Protein AF-A0A2D4M628-F1 (afdb_monomer_lite)

Secondary structure (DSSP, 8-state):
---SHHHHHHHHHHHHHHHHHHHHHHT--HHHHHHHTTTSSS-HHHHHHS-GGGT-GGGGGSHHHHHHHHHHHHHHHHH-SSB-TT--TTTTTS-GGG---SS---HHHHB-SSSBPPHHHHHHTT----HHHHHHHHHHHHHHHHHT-B--S--HHHHHHHSPSS--HHHHHHHHHHHHHHHHHHHHHHHHHHHHHSS---HHHHTT--

Sequence (210 aa):
MLKKEGDLVYLTGRYITLNWVQEWIKLKNRWLLTLEGHDLQSTWHAFIWDERHTVHQYFQRHYVRHALLKVSIKTKQQNYIKTPVWLSTLEAIVHPNFMNLGKIITYKDLDGKGGLKFRHELKEEGIQLEWWAYLKIQSRYKKYKKEWDIQRELMALDKILLGTEGKTIKIIYNYLLEYKMEEEQVKEVMIKWAQNFGYNIELDNWQKLL

pLDDT: mean 71.98, std 9.58, range [41.53, 88.88]

Organism: NCBI:txid129469

Radius of gyration: 19.26 Å; chains: 1; bounding box: 44×42×55 Å

Foldseek 3Di:
DDPDPVSVVVLVLLLVLLVLLLCQLVVPDPVSCVLQPLVDPFGPLLVQPVVCCVVDVVQCVDPVSVSSSVSSNVVCVQFALAAEQSRQLLRGQDRVVVDPPPDGDTNQLQDDPHGGDDQVVCVVVVNHDDPVSVVSSRVVRVVRCVPRNYDPDQDPSSCQSVDDPDDDSVSSSVVSVVSVVVVVVVVVVQVVVCVVVVDGDDPVRVVVVD

Structure (mmCIF, N/CA/C/O backbone):
data_AF-A0A2D4M628-F1
#
_entry.id   AF-A0A2D4M628-F1
#
loop_
_atom_site.group_PDB
_atom_site.id
_atom_site.type_symbol
_atom_site.label_atom_id
_atom_site.label_alt_id
_atom_site.label_comp_id
_atom_site.label_asym_id
_atom_site.label_entity_id
_atom_site.label_seq_id
_atom_site.pdbx_PDB_ins_code
_atom_site.Cartn_x
_atom_site.Cartn_y
_atom_site.Cartn_z
_atom_site.occupancy
_atom_site.B_iso_or_equiv
_atom_site.auth_seq_id
_atom_site.auth_comp_id
_atom_site.auth_asym_id
_atom_site.auth_atom_id
_atom_site.pdbx_PDB_model_num
ATOM 1 N N . MET A 1 1 ? -12.585 -4.030 26.857 1.00 41.75 1 MET A N 1
ATOM 2 C CA . MET A 1 1 ? -14.025 -4.369 26.788 1.00 41.75 1 MET A CA 1
ATOM 3 C C . MET A 1 1 ? -14.648 -3.424 25.767 1.00 41.75 1 MET A C 1
ATOM 5 O O . MET A 1 1 ? -14.744 -2.241 26.060 1.00 41.75 1 MET A O 1
ATOM 9 N N . LEU A 1 2 ? -14.914 -3.903 24.544 1.00 41.53 2 LEU A N 1
ATOM 10 C CA . LEU A 1 2 ? -15.401 -3.091 23.412 1.00 41.53 2 LEU A CA 1
ATOM 11 C C . LEU A 1 2 ? -16.683 -2.339 23.812 1.00 41.53 2 LEU A C 1
ATOM 13 O O . LEU A 1 2 ? -17.638 -2.971 24.267 1.00 41.53 2 LEU A O 1
ATOM 17 N N . LYS A 1 3 ? -16.709 -1.007 23.686 1.00 54.09 3 LYS A N 1
ATOM 18 C CA . LYS A 1 3 ? -17.867 -0.181 24.054 1.00 54.09 3 LYS A CA 1
ATOM 19 C C . LYS A 1 3 ? -18.670 0.160 22.792 1.00 54.09 3 LYS A C 1
ATOM 21 O O . LYS A 1 3 ? -18.269 1.011 22.018 1.00 54.09 3 LYS A O 1
ATOM 26 N N . LYS A 1 4 ? -19.895 -0.373 22.698 1.00 59.31 4 LYS A N 1
ATOM 27 C CA . LYS A 1 4 ? -20.967 0.005 21.742 1.00 59.31 4 LYS A CA 1
ATOM 28 C C . LYS A 1 4 ? -20.795 -0.518 20.309 1.00 59.31 4 LYS A C 1
ATOM 30 O O . LYS A 1 4 ? -19.697 -0.593 19.779 1.00 59.31 4 LYS A O 1
ATOM 35 N N . GLU A 1 5 ? -21.918 -0.825 19.658 1.00 52.97 5 GLU A N 1
ATOM 36 C CA . GLU A 1 5 ? -22.022 -1.316 18.269 1.00 52.97 5 GLU A CA 1
ATOM 37 C C . GLU A 1 5 ? -21.178 -0.527 17.253 1.00 52.97 5 GLU A C 1
ATOM 39 O O . GLU A 1 5 ? -20.652 -1.111 16.308 1.00 52.97 5 GLU A O 1
ATOM 44 N N . GLY A 1 6 ? -20.974 0.778 17.473 1.00 58.47 6 GLY A N 1
ATOM 45 C CA . GLY A 1 6 ? -20.122 1.617 16.623 1.00 58.47 6 GLY A CA 1
ATOM 46 C C . GLY A 1 6 ? -18.664 1.149 16.541 1.00 58.47 6 GLY A C 1
ATOM 47 O O . GLY A 1 6 ? -18.043 1.255 15.485 1.00 58.47 6 GLY A O 1
ATOM 48 N N . ASP A 1 7 ? -18.140 0.557 17.614 1.00 64.31 7 ASP A N 1
ATOM 49 C CA . ASP A 1 7 ? -16.796 -0.016 17.659 1.00 64.31 7 ASP A CA 1
ATOM 50 C C . ASP A 1 7 ? -16.668 -1.252 16.775 1.00 64.31 7 ASP A C 1
ATOM 52 O O . ASP A 1 7 ? -15.657 -1.445 16.097 1.00 64.31 7 ASP A O 1
ATOM 56 N N . LEU A 1 8 ? -17.713 -2.078 16.786 1.00 64.00 8 LEU A N 1
ATOM 57 C CA . LEU A 1 8 ? -17.794 -3.295 15.995 1.00 64.00 8 LEU A CA 1
ATOM 58 C C . LEU A 1 8 ? -17.892 -2.941 14.515 1.00 64.00 8 LEU A C 1
ATOM 60 O O . LEU A 1 8 ? -17.072 -3.420 13.737 1.00 64.00 8 LEU A O 1
ATOM 64 N N . VAL A 1 9 ? -18.796 -2.019 14.159 1.00 65.38 9 VAL A N 1
ATOM 65 C CA . VAL A 1 9 ? -18.961 -1.500 12.790 1.00 65.38 9 VAL A CA 1
ATOM 66 C C . VAL A 1 9 ? -17.644 -0.923 12.261 1.00 65.38 9 VAL A C 1
ATOM 68 O O . VAL A 1 9 ? -17.231 -1.245 11.142 1.00 65.38 9 VAL A O 1
ATOM 71 N N . TYR A 1 10 ? -16.940 -0.138 13.081 1.00 67.94 10 TYR A N 1
ATOM 72 C CA . TYR A 1 10 ? -15.636 0.434 12.744 1.00 67.94 10 TYR A CA 1
ATOM 73 C C . TYR A 1 10 ? -14.571 -0.632 12.453 1.00 67.94 10 TYR A C 1
ATOM 75 O O . TYR A 1 10 ? -13.876 -0.557 11.432 1.00 67.94 10 TYR A O 1
ATOM 83 N N . LEU A 1 11 ? -14.458 -1.642 13.321 1.00 68.44 11 LEU A N 1
ATOM 84 C CA . LEU A 1 11 ? -13.501 -2.736 13.155 1.00 68.44 11 LEU A CA 1
ATOM 85 C C . LEU A 1 11 ? -13.834 -3.596 11.928 1.00 68.44 11 LEU A C 1
ATOM 87 O O . LEU A 1 11 ? -12.926 -3.915 11.159 1.00 68.44 11 LEU A O 1
ATOM 91 N N . THR A 1 12 ? -15.113 -3.896 11.673 1.00 68.12 12 THR A N 1
ATOM 92 C CA . THR A 1 12 ? -15.531 -4.609 10.451 1.00 68.12 12 THR A CA 1
ATOM 93 C C . THR A 1 12 ? -15.222 -3.825 9.178 1.00 68.12 12 THR A C 1
ATOM 95 O O . THR A 1 12 ? -14.704 -4.406 8.227 1.00 68.12 12 THR A O 1
ATOM 98 N N . GLY A 1 13 ? -15.460 -2.508 9.147 1.00 68.38 13 GLY A N 1
ATOM 99 C CA . GLY A 1 13 ? -15.151 -1.681 7.975 1.00 68.38 13 GLY A CA 1
ATOM 100 C C . GLY A 1 13 ? -13.651 -1.635 7.657 1.00 68.38 13 GLY A C 1
ATOM 101 O O . GLY A 1 13 ? -13.244 -1.775 6.498 1.00 68.38 13 GLY A O 1
ATOM 102 N N . ARG A 1 14 ? -12.806 -1.514 8.690 1.00 69.88 14 ARG A N 1
ATOM 103 C CA . ARG A 1 14 ? -11.344 -1.591 8.536 1.00 69.88 14 ARG A CA 1
ATOM 104 C C . ARG A 1 14 ? -10.875 -2.985 8.119 1.00 69.88 14 ARG A C 1
ATOM 106 O O . ARG A 1 14 ? -10.011 -3.080 7.251 1.00 69.88 14 ARG A O 1
ATOM 113 N N . TYR A 1 15 ? -11.453 -4.046 8.683 1.00 74.88 15 TYR A N 1
ATOM 114 C CA . TYR A 1 15 ? -11.146 -5.426 8.297 1.00 74.88 15 TYR A CA 1
ATOM 115 C C . TYR A 1 15 ? -11.426 -5.665 6.808 1.00 74.88 15 TYR A C 1
ATOM 117 O O . TYR A 1 15 ? -10.539 -6.124 6.089 1.00 74.88 15 TYR A O 1
ATOM 125 N N . ILE A 1 16 ? -12.619 -5.286 6.331 1.00 70.69 16 ILE A N 1
ATOM 126 C CA . ILE A 1 16 ? -13.006 -5.420 4.918 1.00 70.69 16 ILE A CA 1
ATOM 127 C C . ILE A 1 16 ? -12.016 -4.660 4.032 1.00 70.69 16 ILE A C 1
ATOM 129 O O . ILE A 1 16 ? -11.532 -5.208 3.046 1.00 70.69 16 ILE A O 1
ATOM 133 N N . THR A 1 17 ? -11.646 -3.437 4.416 1.00 69.62 17 THR A N 1
ATOM 134 C CA . THR A 1 17 ? -10.691 -2.631 3.641 1.00 69.62 17 THR A CA 1
ATOM 135 C C . THR A 1 17 ? -9.306 -3.276 3.593 1.00 69.62 17 THR A C 1
ATOM 137 O O . THR A 1 17 ? -8.727 -3.372 2.518 1.00 69.62 17 THR A O 1
ATOM 140 N N . LEU A 1 18 ? -8.770 -3.761 4.717 1.00 72.88 18 LEU A N 1
ATOM 141 C CA . LEU A 1 18 ? -7.465 -4.436 4.740 1.00 72.88 18 LEU A CA 1
ATOM 142 C C . LEU A 1 18 ? -7.465 -5.731 3.926 1.00 72.88 18 LEU A C 1
ATOM 144 O O . LEU A 1 18 ? -6.469 -6.049 3.275 1.00 72.88 18 LEU A O 1
ATOM 148 N N . ASN A 1 19 ? -8.582 -6.457 3.940 1.00 74.69 19 ASN A N 1
ATOM 149 C CA . ASN A 1 19 ? -8.759 -7.638 3.109 1.00 74.69 19 ASN A CA 1
ATOM 150 C C . ASN A 1 19 ? -8.735 -7.267 1.617 1.00 74.69 19 ASN A C 1
ATOM 152 O O . ASN A 1 19 ? -8.036 -7.899 0.835 1.00 74.69 19 ASN A O 1
ATOM 156 N N . TRP A 1 20 ? -9.416 -6.186 1.231 1.00 72.00 20 TRP A N 1
ATOM 157 C CA . TRP A 1 20 ? -9.398 -5.677 -0.145 1.00 72.00 20 TRP A CA 1
ATOM 158 C C . TRP A 1 20 ? -8.024 -5.150 -0.569 1.00 72.00 20 TRP A C 1
ATOM 160 O O . TRP A 1 20 ? -7.558 -5.481 -1.653 1.00 72.00 20 TRP A O 1
ATOM 170 N N . VAL A 1 21 ? -7.337 -4.394 0.292 1.00 71.44 21 VAL A N 1
ATOM 171 C CA . VAL A 1 21 ? -5.966 -3.921 0.037 1.00 71.44 21 VAL A CA 1
ATOM 172 C C . VAL A 1 21 ? -5.028 -5.101 -0.185 1.00 71.44 21 VAL A C 1
ATOM 174 O O . VAL A 1 21 ? -4.213 -5.062 -1.097 1.00 71.44 21 VAL A O 1
ATOM 177 N N . GLN A 1 22 ? -5.155 -6.179 0.588 1.00 74.19 22 GLN A N 1
ATOM 178 C CA . GLN A 1 22 ? -4.373 -7.385 0.341 1.00 74.19 22 GLN A CA 1
ATOM 179 C C . GLN A 1 22 ? -4.673 -8.008 -1.029 1.00 74.19 22 GLN A C 1
ATOM 181 O O . GLN A 1 22 ? -3.734 -8.368 -1.741 1.00 74.19 22 GLN A O 1
ATOM 186 N N . GLU A 1 23 ? -5.948 -8.186 -1.373 1.00 73.06 23 GLU A N 1
ATOM 187 C CA . GLU A 1 23 ? -6.343 -8.765 -2.663 1.00 73.06 23 GLU A CA 1
ATOM 188 C C . GLU A 1 23 ? -5.802 -7.933 -3.833 1.00 73.06 23 GLU A C 1
ATOM 190 O O . GLU A 1 23 ? -5.301 -8.487 -4.813 1.00 73.06 23 GLU A O 1
ATOM 195 N N . TRP A 1 24 ? -5.806 -6.608 -3.687 1.00 70.50 24 TRP A N 1
ATOM 196 C CA . TRP A 1 24 ? -5.249 -5.671 -4.660 1.00 70.50 24 TRP A CA 1
ATOM 197 C C . TRP A 1 24 ? -3.721 -5.610 -4.671 1.00 70.50 24 TRP A C 1
ATOM 199 O O . TRP A 1 24 ? -3.141 -5.416 -5.727 1.00 70.50 24 TRP A O 1
ATOM 209 N N . ILE A 1 25 ? -3.032 -5.857 -3.556 1.00 69.12 25 ILE A N 1
ATOM 210 C CA . ILE A 1 25 ? -1.568 -6.032 -3.571 1.00 69.12 25 ILE A CA 1
ATOM 211 C C . ILE A 1 25 ? -1.189 -7.301 -4.341 1.00 69.12 25 ILE A C 1
ATOM 213 O O . ILE A 1 25 ? -0.167 -7.342 -5.024 1.00 69.12 25 ILE A O 1
ATOM 217 N N . LYS A 1 26 ? -2.001 -8.357 -4.221 1.00 68.88 26 LYS A N 1
ATOM 218 C CA . LYS A 1 26 ? -1.741 -9.649 -4.867 1.00 68.88 26 LYS A CA 1
ATOM 219 C C . LYS A 1 26 ? -2.160 -9.677 -6.341 1.00 68.88 26 LYS A C 1
ATOM 221 O O . LYS A 1 26 ? -1.634 -10.512 -7.071 1.00 68.88 26 LYS A O 1
ATOM 226 N N . LEU A 1 27 ? -3.106 -8.828 -6.760 1.00 64.06 27 LEU A N 1
ATOM 227 C CA . LEU A 1 27 ? -3.680 -8.731 -8.117 1.00 64.06 27 LEU A CA 1
ATOM 228 C C . LEU A 1 27 ? -4.140 -10.074 -8.727 1.00 64.06 27 LEU A C 1
ATOM 230 O O . LEU A 1 27 ? -4.211 -10.228 -9.945 1.00 64.06 27 LEU A O 1
ATOM 234 N N . LYS A 1 28 ? -4.466 -11.080 -7.904 1.00 66.00 28 LYS A N 1
ATOM 235 C CA . LYS A 1 28 ? -4.831 -12.425 -8.393 1.00 66.00 28 LYS A CA 1
ATOM 236 C C . LYS A 1 28 ? -6.299 -12.534 -8.798 1.00 66.00 28 LYS A C 1
ATOM 238 O O . LYS A 1 28 ? -6.644 -13.2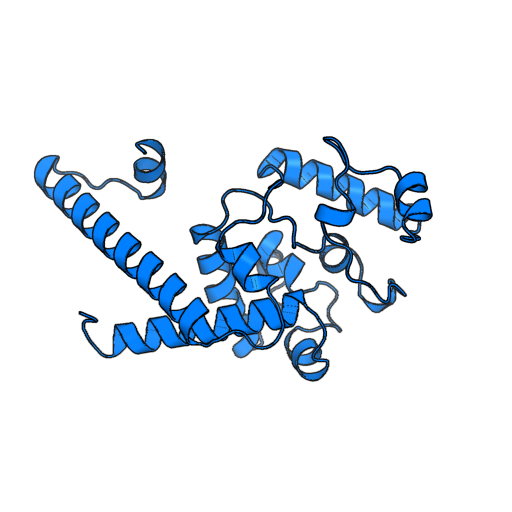92 -9.705 1.00 66.00 28 LYS A O 1
ATOM 243 N N . ASN A 1 29 ? -7.176 -11.789 -8.130 1.00 68.31 29 ASN A N 1
ATOM 244 C CA . ASN A 1 29 ? -8.614 -11.889 -8.331 1.00 68.31 29 ASN A CA 1
ATOM 245 C C . ASN A 1 29 ? -9.093 -10.937 -9.438 1.00 68.31 29 ASN A C 1
ATOM 247 O O . ASN A 1 29 ? -9.347 -9.758 -9.198 1.00 68.31 29 ASN A O 1
ATOM 251 N N . ARG A 1 30 ? -9.278 -11.474 -10.651 1.00 61.78 30 ARG A N 1
ATOM 252 C CA . ARG A 1 30 ? -9.689 -10.702 -11.839 1.00 61.78 30 ARG A CA 1
ATOM 253 C C . ARG A 1 30 ? -11.034 -9.975 -11.697 1.00 61.78 30 ARG A C 1
ATOM 255 O O . ARG A 1 30 ? -11.209 -8.911 -12.286 1.00 61.78 30 ARG A O 1
ATOM 262 N N . TRP A 1 31 ? -11.964 -10.491 -10.892 1.00 61.91 31 TRP A N 1
ATOM 263 C CA . TRP A 1 31 ? -13.230 -9.799 -10.613 1.00 61.91 31 TRP A CA 1
ATOM 264 C C . TRP A 1 31 ? -13.009 -8.530 -9.778 1.00 61.91 31 TRP A C 1
ATOM 266 O O . TRP A 1 31 ? -13.584 -7.482 -10.073 1.00 61.91 31 TRP A O 1
ATOM 276 N N . LEU A 1 32 ? -12.112 -8.591 -8.790 1.00 65.00 32 LEU A N 1
ATOM 277 C CA . LEU A 1 32 ? -11.734 -7.433 -7.974 1.00 65.00 32 LEU A CA 1
ATOM 278 C C . LEU A 1 32 ? -10.924 -6.387 -8.760 1.00 65.00 32 LEU A C 1
ATOM 280 O O . LEU A 1 32 ? -11.049 -5.202 -8.454 1.00 65.00 32 LEU A O 1
ATOM 284 N N . LEU A 1 33 ? -10.184 -6.784 -9.804 1.00 62.06 33 LEU A N 1
ATOM 285 C CA . LEU A 1 33 ? -9.464 -5.864 -10.709 1.00 62.06 33 LEU A CA 1
ATOM 286 C C . LEU A 1 33 ? -10.415 -4.941 -11.496 1.00 62.06 33 LEU A C 1
ATOM 288 O O . LEU A 1 33 ? -10.086 -3.802 -11.827 1.00 62.06 33 LEU A O 1
ATOM 292 N N . THR A 1 34 ? -11.637 -5.392 -11.787 1.00 63.06 34 THR A N 1
ATOM 293 C CA . THR A 1 34 ? -12.650 -4.551 -12.457 1.00 63.06 34 THR A CA 1
ATOM 294 C C . THR A 1 34 ? -13.136 -3.436 -11.523 1.00 63.06 34 THR A C 1
ATOM 296 O O . THR A 1 34 ? -13.238 -2.268 -11.905 1.00 63.06 34 THR A O 1
ATOM 299 N N . LEU A 1 35 ? -13.345 -3.765 -10.246 1.00 64.81 35 LEU A N 1
ATOM 300 C CA . LEU A 1 35 ? -13.643 -2.786 -9.198 1.00 64.81 35 LEU A CA 1
ATOM 301 C C . LEU A 1 35 ? -12.447 -1.887 -8.870 1.00 64.81 35 LEU A C 1
ATOM 303 O O . LEU A 1 35 ? -12.658 -0.735 -8.503 1.00 64.81 35 LEU A O 1
ATOM 307 N N . GLU A 1 36 ? -11.220 -2.362 -9.055 1.00 63.66 36 GLU A N 1
ATOM 308 C CA . GLU A 1 36 ? -9.999 -1.555 -8.967 1.00 63.66 36 GLU A CA 1
ATOM 309 C C . GLU A 1 36 ? -9.908 -0.517 -10.092 1.00 63.66 36 GLU A C 1
ATOM 311 O O . GLU A 1 36 ? -9.310 0.537 -9.912 1.00 63.66 36 GLU A O 1
ATOM 316 N N . GLY A 1 37 ? -10.553 -0.784 -11.232 1.00 63.59 37 GLY A N 1
ATOM 317 C CA . GLY A 1 37 ? -10.395 0.021 -12.433 1.00 63.59 37 GLY A CA 1
ATOM 318 C C . GLY A 1 37 ? -9.069 -0.268 -13.130 1.00 63.59 37 GLY A C 1
ATOM 319 O O . GLY A 1 37 ? -8.339 0.654 -13.467 1.00 63.59 37 GLY A O 1
ATOM 320 N N . HIS A 1 38 ? -8.728 -1.547 -13.307 1.00 61.84 38 HIS A N 1
ATOM 321 C CA . HIS A 1 38 ? -7.555 -1.990 -14.079 1.00 61.84 38 HIS A CA 1
ATOM 322 C C . HIS A 1 38 ? -7.511 -1.452 -15.525 1.00 61.84 38 HIS A C 1
ATOM 324 O O . HIS A 1 38 ? -6.461 -1.462 -16.162 1.00 61.84 38 HIS A O 1
ATOM 330 N N . ASP A 1 39 ? -8.655 -0.998 -16.033 1.00 60.09 39 ASP A N 1
ATOM 331 C CA . ASP A 1 39 ? -8.863 -0.315 -17.308 1.00 60.09 39 ASP A CA 1
ATOM 332 C C . ASP A 1 39 ? -8.594 1.203 -17.243 1.00 60.09 39 ASP A C 1
ATOM 334 O O . ASP A 1 39 ? -8.605 1.894 -18.262 1.00 60.09 39 ASP A O 1
ATOM 338 N N . LEU A 1 40 ? -8.358 1.747 -16.047 1.00 67.06 40 LEU A N 1
ATOM 339 C CA . LEU A 1 40 ? -8.076 3.160 -15.824 1.00 67.06 40 LEU A CA 1
ATOM 340 C C . LEU A 1 40 ? -6.587 3.456 -16.033 1.00 67.06 40 LEU A C 1
ATOM 342 O O . LEU A 1 40 ? -5.698 2.650 -15.774 1.00 67.06 40 LEU A O 1
ATOM 346 N N . GLN A 1 41 ? -6.293 4.696 -16.430 1.00 63.31 41 GLN A N 1
ATOM 347 C CA . GLN A 1 41 ? -4.924 5.172 -16.682 1.00 63.31 41 GLN A CA 1
ATOM 348 C C . GLN A 1 41 ? -4.011 5.178 -15.444 1.00 63.31 41 GLN A C 1
ATOM 350 O O . GLN A 1 41 ? -2.821 5.478 -15.541 1.00 63.31 41 GLN A O 1
ATOM 355 N N . SER A 1 42 ? -4.559 4.945 -14.256 1.00 68.19 42 SER A N 1
ATOM 356 C CA . SER A 1 42 ? -3.825 4.891 -12.998 1.00 68.19 42 SER A CA 1
ATOM 357 C C . SER A 1 42 ? -4.440 3.812 -12.123 1.00 68.19 42 SER A C 1
ATOM 359 O O . SER A 1 42 ? -5.659 3.737 -11.999 1.00 68.19 42 SER A O 1
ATOM 361 N N . THR A 1 43 ? -3.589 2.994 -11.519 1.00 70.12 43 THR A N 1
ATOM 362 C CA . THR A 1 43 ? -4.000 1.879 -10.661 1.00 70.12 43 THR A CA 1
ATOM 363 C C . THR A 1 43 ? -4.213 2.340 -9.221 1.00 70.12 43 THR A C 1
ATOM 365 O O . THR A 1 43 ? -3.848 3.463 -8.844 1.00 70.12 43 THR A O 1
ATOM 368 N N . TRP A 1 44 ? -4.776 1.465 -8.385 1.00 73.12 44 TRP A N 1
ATOM 369 C CA . TRP A 1 44 ? -5.063 1.746 -6.975 1.00 73.12 44 TRP A CA 1
ATOM 370 C C . TRP A 1 44 ? -3.835 2.242 -6.194 1.00 73.12 44 TRP A C 1
ATOM 372 O O . TRP A 1 44 ? -3.930 3.171 -5.384 1.00 73.12 44 TRP A O 1
ATOM 382 N N . HIS A 1 45 ? -2.656 1.696 -6.507 1.00 75.31 45 HIS A N 1
ATOM 383 C CA . HIS A 1 45 ? -1.370 2.102 -5.935 1.00 75.31 45 HIS A CA 1
ATOM 384 C C . HIS A 1 45 ? -1.095 3.603 -6.118 1.00 75.31 45 HIS A C 1
ATOM 386 O O . HIS A 1 45 ? -0.670 4.279 -5.179 1.00 75.31 45 HIS A O 1
ATOM 392 N N . ALA A 1 46 ? -1.407 4.150 -7.296 1.00 74.50 46 ALA A N 1
ATOM 393 C CA . ALA A 1 46 ? -1.233 5.569 -7.580 1.00 74.50 46 ALA A CA 1
ATOM 394 C C . ALA A 1 46 ? -2.241 6.438 -6.800 1.00 74.50 46 ALA A C 1
ATOM 396 O O . ALA A 1 46 ? -1.904 7.529 -6.341 1.00 74.50 46 ALA A O 1
ATOM 397 N N . PHE A 1 47 ? -3.473 5.960 -6.605 1.00 75.25 47 PHE A N 1
ATOM 398 C CA . PHE A 1 47 ? -4.504 6.702 -5.871 1.00 75.25 47 PHE A CA 1
ATOM 399 C C . PHE A 1 47 ? -4.234 6.805 -4.368 1.00 75.25 47 PHE A C 1
ATOM 401 O O . PHE A 1 47 ? -4.498 7.867 -3.790 1.00 75.25 47 PHE A O 1
ATOM 408 N N . ILE A 1 48 ? -3.678 5.754 -3.751 1.00 76.94 48 ILE A N 1
ATOM 409 C CA . ILE A 1 48 ? -3.280 5.794 -2.336 1.00 76.94 48 ILE A CA 1
ATOM 410 C C . ILE A 1 48 ? -1.970 6.570 -2.138 1.00 76.94 48 ILE A C 1
ATOM 412 O O . ILE A 1 48 ? -1.844 7.351 -1.187 1.00 76.94 48 ILE A O 1
ATOM 416 N N . TRP A 1 49 ? -0.960 6.328 -2.981 1.00 76.81 49 TRP A N 1
ATOM 417 C CA . TRP A 1 49 ? 0.397 6.789 -2.679 1.00 76.81 49 TRP A CA 1
ATOM 418 C C . TRP A 1 49 ? 0.754 8.150 -3.277 1.00 76.81 49 TRP A C 1
ATOM 420 O O . TRP A 1 49 ? 1.447 8.914 -2.612 1.00 76.81 49 TRP A O 1
ATOM 430 N N . ASP A 1 50 ? 0.226 8.486 -4.457 1.00 71.25 50 ASP A N 1
ATOM 431 C CA . ASP A 1 50 ? 0.559 9.724 -5.186 1.00 71.25 50 ASP A CA 1
ATOM 432 C C . ASP A 1 50 ? -0.498 10.816 -5.088 1.00 71.25 50 ASP A C 1
ATOM 434 O O . ASP A 1 50 ? -0.477 11.760 -5.876 1.00 71.25 50 ASP A O 1
ATOM 438 N N . GLU A 1 51 ? -1.483 10.640 -4.211 1.00 70.25 51 GLU A N 1
ATOM 439 C CA . GLU A 1 51 ? -2.603 11.571 -4.074 1.00 70.25 51 GLU A CA 1
ATOM 440 C C . GLU A 1 51 ? -3.328 11.839 -5.402 1.00 70.25 51 GLU A C 1
ATOM 442 O O . GLU A 1 51 ? -3.997 12.855 -5.558 1.00 70.25 51 GLU A O 1
ATOM 447 N N . ARG A 1 52 ? -3.256 10.909 -6.371 1.00 66.50 52 ARG A N 1
ATOM 448 C CA . ARG A 1 52 ? -3.864 11.058 -7.710 1.00 66.50 52 ARG A CA 1
ATOM 449 C C . ARG A 1 52 ? -5.356 11.340 -7.662 1.00 66.50 52 ARG A C 1
ATOM 451 O O . ARG A 1 52 ? -5.914 11.845 -8.625 1.00 66.50 52 ARG A O 1
ATOM 458 N N . HIS A 1 53 ? -5.994 11.041 -6.543 1.00 61.66 53 HIS A N 1
ATOM 459 C CA . HIS A 1 53 ? -7.382 11.364 -6.284 1.00 61.66 53 HIS A CA 1
ATOM 460 C C . HIS A 1 53 ? -7.675 12.875 -6.235 1.00 61.66 53 HIS A C 1
ATOM 462 O O . HIS A 1 53 ? -8.806 13.271 -6.500 1.00 61.66 53 HIS A O 1
ATOM 468 N N . THR A 1 54 ? -6.672 13.713 -5.955 1.00 60.72 54 THR A N 1
ATOM 469 C CA . THR A 1 54 ? -6.768 15.183 -6.026 1.00 60.72 54 THR A CA 1
ATOM 470 C C . THR A 1 54 ? -6.851 15.686 -7.471 1.00 60.72 54 THR A C 1
ATOM 472 O O . THR A 1 54 ? -7.525 16.673 -7.745 1.00 60.72 54 THR A O 1
ATOM 475 N N . VAL A 1 55 ? -6.229 14.964 -8.410 1.00 60.06 55 VAL A N 1
ATOM 476 C CA . VAL A 1 55 ? -6.167 15.307 -9.843 1.00 60.06 55 VAL A CA 1
ATOM 477 C C . VAL A 1 55 ? -7.233 14.558 -10.657 1.00 60.06 55 VAL A C 1
ATOM 479 O O . VAL A 1 55 ? -7.731 15.049 -11.668 1.00 60.06 55 VAL A O 1
ATOM 482 N N . HIS A 1 56 ? -7.616 13.359 -10.220 1.00 64.44 56 HIS A N 1
ATOM 483 C CA . HIS A 1 56 ? -8.467 12.432 -10.959 1.00 64.44 56 HIS A CA 1
ATOM 484 C C . HIS A 1 56 ? -9.696 12.022 -10.141 1.00 64.44 56 HIS A C 1
ATOM 486 O O . HIS A 1 56 ? -9.753 10.952 -9.532 1.00 64.44 56 HIS A O 1
ATOM 492 N N . GLN A 1 57 ? -10.731 12.865 -10.186 1.00 68.19 57 GLN A N 1
ATOM 493 C CA . GLN A 1 57 ? -11.990 12.634 -9.467 1.00 68.19 57 GLN A CA 1
ATOM 494 C C . GLN A 1 57 ? -12.802 11.444 -10.004 1.00 68.19 57 GLN A C 1
ATOM 496 O O . GLN A 1 57 ? -13.635 10.907 -9.278 1.00 68.19 57 GLN A O 1
ATOM 501 N N . TYR A 1 58 ? -12.575 10.999 -11.251 1.00 74.62 58 TYR A N 1
ATOM 502 C CA . TYR A 1 58 ? -13.337 9.897 -11.864 1.00 74.62 58 TYR A CA 1
ATOM 503 C C . TYR A 1 58 ? -13.281 8.614 -11.030 1.00 74.62 58 TYR A C 1
ATOM 505 O O . TYR A 1 58 ? -14.266 7.887 -10.931 1.00 74.62 58 TYR A O 1
ATOM 513 N N . PHE A 1 59 ? -12.147 8.379 -10.375 1.00 70.44 59 PHE A N 1
ATOM 514 C CA . PHE A 1 59 ? -11.927 7.223 -9.526 1.00 70.44 59 PHE A CA 1
ATOM 515 C C . PHE A 1 59 ? -12.870 7.200 -8.318 1.00 70.44 59 PHE A C 1
ATOM 517 O O . PHE A 1 59 ? -13.411 6.160 -7.948 1.00 70.44 59 PHE A O 1
ATOM 524 N N . GLN A 1 60 ? -13.125 8.380 -7.754 1.00 71.56 60 GLN A N 1
ATOM 525 C CA . GLN A 1 60 ? -13.993 8.585 -6.600 1.00 71.56 60 GLN A CA 1
ATOM 526 C C . GLN A 1 60 ? -15.483 8.668 -6.958 1.00 71.56 60 GLN A C 1
ATOM 528 O O . GLN A 1 60 ? -16.315 8.673 -6.057 1.00 71.56 60 GLN A O 1
ATOM 533 N N . ARG A 1 61 ? -15.857 8.720 -8.244 1.00 78.06 61 ARG A N 1
ATOM 534 C CA . ARG A 1 61 ? -17.278 8.741 -8.641 1.00 78.06 61 ARG A CA 1
ATOM 535 C C . ARG A 1 61 ? -17.986 7.422 -8.337 1.00 78.06 61 ARG A C 1
ATOM 537 O O . ARG A 1 61 ? -19.199 7.403 -8.166 1.00 78.06 61 ARG A O 1
ATOM 544 N N . HIS A 1 62 ? -17.238 6.323 -8.253 1.00 78.69 62 HIS A N 1
ATOM 545 C CA . HIS A 1 62 ? -17.786 5.034 -7.856 1.00 78.69 62 HIS A CA 1
ATOM 546 C C . HIS A 1 62 ? -17.848 4.927 -6.328 1.00 78.69 62 HIS A C 1
ATOM 548 O O . HIS A 1 62 ? -16.814 4.982 -5.659 1.00 78.69 62 HIS A O 1
ATOM 554 N N . TYR A 1 63 ? -19.045 4.707 -5.778 1.00 71.44 63 TYR A N 1
ATOM 555 C CA . TYR A 1 63 ? -19.298 4.719 -4.331 1.00 71.44 63 TYR A CA 1
ATOM 556 C C . TYR A 1 63 ? -18.368 3.780 -3.542 1.00 71.44 63 TYR A C 1
ATOM 558 O O . TYR A 1 63 ? -17.762 4.181 -2.548 1.00 71.44 63 TYR A O 1
ATOM 566 N N . VAL A 1 64 ? -18.169 2.552 -4.038 1.00 70.62 64 VAL A N 1
ATOM 567 C CA . VAL A 1 64 ? -17.281 1.565 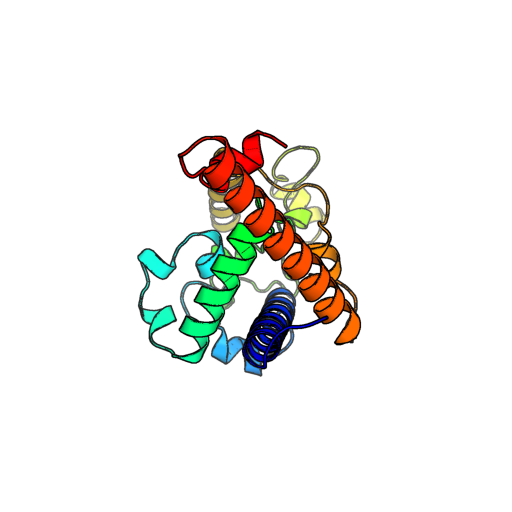-3.397 1.00 70.62 64 VAL A CA 1
ATOM 568 C C . VAL A 1 64 ? -15.815 2.009 -3.449 1.00 70.62 64 VAL A C 1
ATOM 570 O O . VAL A 1 64 ? -15.108 1.893 -2.452 1.00 70.62 64 VAL A O 1
ATOM 573 N N . ARG A 1 65 ? -15.356 2.585 -4.574 1.00 76.75 65 ARG A N 1
ATOM 574 C CA . ARG A 1 65 ? -13.961 3.044 -4.720 1.00 76.75 65 ARG A CA 1
ATOM 575 C C . ARG A 1 65 ? -13.693 4.233 -3.805 1.00 76.75 65 ARG A C 1
ATOM 577 O O . ARG A 1 65 ? -12.657 4.279 -3.152 1.00 76.75 65 ARG A O 1
ATOM 584 N N . HIS A 1 66 ? -14.648 5.157 -3.705 1.00 77.06 66 HIS A N 1
ATOM 585 C CA . HIS A 1 66 ? -14.565 6.300 -2.802 1.00 77.06 66 HIS A CA 1
ATOM 586 C C . HIS A 1 66 ? -14.444 5.869 -1.336 1.00 77.06 66 HIS A C 1
ATOM 588 O O . HIS A 1 66 ? -13.531 6.311 -0.635 1.00 77.06 66 HIS A O 1
ATOM 594 N N . ALA A 1 67 ? -15.330 4.976 -0.882 1.00 70.69 67 ALA A N 1
ATOM 595 C CA . ALA A 1 67 ? -15.316 4.479 0.490 1.00 70.69 67 ALA A CA 1
ATOM 596 C C . ALA A 1 67 ? -13.991 3.773 0.824 1.00 70.69 67 ALA A C 1
ATOM 598 O O . ALA A 1 67 ? -13.356 4.089 1.833 1.00 70.69 67 ALA A O 1
ATOM 599 N N . LEU A 1 68 ? -13.529 2.881 -0.056 1.00 72.81 68 LEU A N 1
ATOM 600 C CA . LEU A 1 68 ? -12.274 2.151 0.129 1.00 72.81 68 LEU A CA 1
ATOM 601 C C . LEU A 1 68 ? -11.054 3.068 0.109 1.00 72.81 68 LEU A C 1
ATOM 603 O O . LEU A 1 68 ? -10.131 2.868 0.900 1.00 72.81 68 LEU A O 1
ATOM 607 N N . LEU A 1 69 ? -11.048 4.091 -0.747 1.00 76.69 69 LEU A N 1
ATOM 608 C CA . LEU A 1 69 ? -9.941 5.037 -0.842 1.00 76.69 69 LEU A CA 1
ATOM 609 C C . LEU A 1 69 ? -9.828 5.843 0.452 1.00 76.69 69 LEU A C 1
ATOM 611 O O . LEU A 1 69 ? -8.734 5.988 0.990 1.00 76.69 69 LEU A O 1
ATOM 615 N N . LYS A 1 70 ? -10.961 6.301 0.994 1.00 76.81 70 LYS A N 1
ATOM 616 C CA . LYS A 1 70 ? -11.008 7.046 2.256 1.00 76.81 70 LYS A CA 1
ATOM 617 C C . LYS A 1 70 ? -10.444 6.229 3.419 1.00 76.81 70 LYS A C 1
ATOM 619 O O . LYS A 1 70 ? -9.633 6.743 4.189 1.00 76.81 70 LYS A O 1
ATOM 624 N N . VAL A 1 71 ? -10.839 4.959 3.538 1.00 71.12 71 VAL A N 1
ATOM 625 C CA . VAL A 1 71 ? -10.311 4.084 4.596 1.00 71.12 71 VAL A CA 1
ATOM 626 C C . VAL A 1 71 ? -8.835 3.764 4.350 1.00 71.12 71 VAL A C 1
ATOM 628 O O . VAL A 1 71 ? -8.047 3.839 5.285 1.00 71.12 71 VAL A O 1
ATOM 631 N N . SER A 1 72 ? -8.433 3.505 3.103 1.00 73.69 72 SER A N 1
ATOM 632 C CA . SER A 1 72 ? -7.039 3.195 2.750 1.00 73.69 72 SER A CA 1
ATOM 633 C C . SER A 1 72 ? -6.084 4.362 3.009 1.00 73.69 72 SER A C 1
ATOM 635 O O . SER A 1 72 ? -4.996 4.139 3.531 1.00 73.69 72 SER A O 1
ATOM 637 N N . ILE A 1 73 ? -6.483 5.604 2.707 1.00 77.62 73 ILE A N 1
ATOM 638 C CA . ILE A 1 73 ? -5.697 6.809 3.026 1.00 77.62 73 ILE A CA 1
ATOM 639 C C . ILE A 1 73 ? -5.543 6.953 4.540 1.00 77.62 73 ILE A C 1
ATOM 641 O O . ILE A 1 73 ? -4.436 7.186 5.022 1.00 77.62 73 ILE A O 1
ATOM 645 N N . LYS A 1 74 ? -6.625 6.752 5.299 1.00 75.69 74 LYS A N 1
ATOM 646 C CA . LYS A 1 74 ? -6.568 6.803 6.763 1.00 75.69 74 LYS A CA 1
ATOM 647 C C . LYS A 1 74 ? -5.632 5.725 7.319 1.00 75.69 74 LYS A C 1
ATOM 649 O O . LYS A 1 74 ? -4.777 6.027 8.142 1.00 75.69 74 LYS A O 1
ATOM 654 N N . THR A 1 75 ? -5.739 4.491 6.828 1.00 72.44 75 THR A N 1
ATOM 655 C CA . THR A 1 75 ? -4.829 3.395 7.186 1.00 72.44 75 THR A CA 1
ATOM 656 C C . THR A 1 75 ? -3.385 3.712 6.793 1.00 72.44 75 THR A C 1
ATOM 658 O O . THR A 1 75 ? -2.487 3.441 7.585 1.00 72.44 75 THR A O 1
ATOM 661 N N . LYS A 1 76 ? -3.144 4.323 5.624 1.00 77.81 76 LYS A N 1
ATOM 662 C CA . LYS A 1 76 ? -1.811 4.779 5.200 1.00 77.81 76 LYS A CA 1
ATOM 663 C C . LYS A 1 76 ? -1.213 5.737 6.226 1.00 77.81 76 LYS A C 1
ATOM 665 O O . LYS A 1 76 ? -0.159 5.438 6.772 1.00 77.81 76 LYS A O 1
ATOM 670 N N . GLN A 1 77 ? -1.909 6.839 6.506 1.00 77.19 77 GLN A N 1
ATOM 671 C CA . GLN A 1 77 ? -1.459 7.892 7.430 1.00 77.19 77 GLN A CA 1
ATOM 672 C C . GLN A 1 77 ? -1.135 7.352 8.827 1.00 77.19 77 GLN A C 1
ATOM 674 O O . GLN A 1 77 ? -0.274 7.870 9.522 1.00 77.19 77 GLN A O 1
ATOM 679 N N . GLN A 1 78 ? -1.831 6.295 9.227 1.00 72.25 78 GLN A N 1
ATOM 680 C CA . GLN A 1 78 ? -1.730 5.696 10.550 1.00 72.25 78 GLN A CA 1
ATOM 681 C C . GLN A 1 78 ? -0.613 4.666 10.704 1.00 72.25 78 GLN A C 1
ATOM 683 O O . GLN A 1 78 ? -0.136 4.450 11.814 1.00 72.25 78 GLN A O 1
ATOM 688 N N . ASN A 1 79 ? -0.231 4.001 9.615 1.00 72.88 79 ASN A N 1
ATOM 689 C CA . ASN A 1 79 ? 0.657 2.839 9.669 1.00 72.88 79 ASN A CA 1
ATOM 690 C C . ASN A 1 79 ? 1.972 3.048 8.918 1.00 72.88 79 ASN A C 1
ATOM 692 O O . ASN A 1 79 ? 2.888 2.249 9.086 1.00 72.88 79 ASN A O 1
ATOM 696 N N . TYR A 1 80 ? 2.075 4.088 8.089 1.00 75.44 80 TYR A N 1
ATOM 697 C CA . TYR A 1 80 ? 3.225 4.308 7.223 1.00 75.44 80 TYR A CA 1
ATOM 698 C C . TYR A 1 80 ? 3.757 5.734 7.345 1.00 75.44 80 TYR A C 1
ATOM 700 O O . TYR A 1 80 ? 3.119 6.684 6.900 1.00 75.44 80 TYR A O 1
ATOM 708 N N . ILE A 1 81 ? 4.972 5.849 7.886 1.00 75.94 81 ILE A N 1
ATOM 709 C CA . ILE A 1 81 ? 5.781 7.077 7.848 1.00 75.94 81 ILE A CA 1
ATOM 710 C C . ILE A 1 81 ? 6.628 7.114 6.564 1.00 75.94 81 ILE A C 1
ATOM 712 O O . ILE A 1 81 ? 6.833 8.175 5.984 1.00 75.94 81 ILE A O 1
ATOM 716 N N . LYS A 1 82 ? 7.088 5.943 6.097 1.00 81.06 82 LYS A N 1
ATOM 717 C CA . LYS A 1 82 ? 7.897 5.780 4.880 1.00 81.06 82 LYS A CA 1
ATOM 718 C C . LYS A 1 82 ? 7.142 5.056 3.773 1.00 81.06 82 LYS A C 1
ATOM 720 O O . LYS A 1 82 ? 6.119 4.413 4.013 1.00 81.06 82 LYS A O 1
ATOM 725 N N . THR A 1 83 ? 7.679 5.108 2.555 1.00 78.44 83 THR A N 1
ATOM 726 C CA . THR A 1 83 ? 7.121 4.361 1.417 1.00 78.44 83 THR A CA 1
ATOM 727 C C . THR A 1 83 ? 7.323 2.853 1.603 1.00 78.44 83 THR A C 1
ATOM 729 O O . THR A 1 83 ? 8.471 2.426 1.741 1.00 78.44 83 THR A O 1
ATOM 732 N N . PRO A 1 84 ? 6.259 2.027 1.601 1.00 79.19 84 PRO A N 1
ATOM 733 C CA . PRO A 1 84 ? 6.377 0.604 1.849 1.00 79.19 84 PRO A CA 1
ATOM 734 C C . PRO A 1 84 ? 6.991 -0.138 0.671 1.00 79.19 84 PRO A C 1
ATOM 736 O O . PRO A 1 84 ? 6.741 0.170 -0.494 1.00 79.19 84 PRO A O 1
ATOM 739 N N . VAL A 1 85 ? 7.725 -1.201 0.990 1.00 78.50 85 VAL A N 1
ATOM 740 C CA . VAL A 1 85 ? 8.419 -2.033 -0.003 1.00 78.50 85 VAL A CA 1
ATOM 741 C C . VAL A 1 85 ? 7.488 -2.786 -0.947 1.00 78.50 85 VAL A C 1
ATOM 743 O O . VAL A 1 85 ? 7.909 -3.132 -2.046 1.00 78.50 85 VAL A O 1
ATOM 746 N N . TRP A 1 86 ? 6.242 -3.049 -0.535 1.00 75.69 86 TRP A N 1
ATOM 747 C CA . TRP A 1 86 ? 5.253 -3.749 -1.360 1.00 75.69 86 TRP A CA 1
ATOM 748 C C . TRP A 1 86 ? 4.619 -2.860 -2.426 1.00 75.69 86 TRP A C 1
ATOM 750 O O . TRP A 1 86 ? 3.977 -3.384 -3.334 1.00 75.69 86 TRP A O 1
ATOM 760 N N . LEU A 1 87 ? 4.783 -1.535 -2.336 1.00 76.38 87 LEU A N 1
ATOM 761 C CA . LEU A 1 87 ? 4.214 -0.614 -3.308 1.00 76.38 87 LEU A CA 1
ATOM 762 C C . LEU A 1 87 ? 4.781 -0.932 -4.697 1.00 76.38 87 LEU A C 1
ATOM 764 O O . LEU A 1 87 ? 5.991 -0.842 -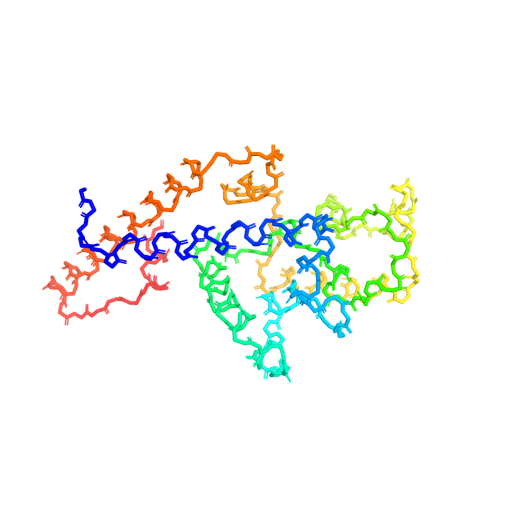4.927 1.00 76.38 87 LEU A O 1
ATOM 768 N N . SER A 1 88 ? 3.906 -1.304 -5.631 1.00 70.81 88 SER A N 1
ATOM 769 C CA . SER A 1 88 ? 4.321 -1.531 -7.010 1.00 70.81 88 SER A CA 1
ATOM 770 C C . SER A 1 88 ? 4.486 -0.198 -7.727 1.00 70.81 88 SER A C 1
ATOM 772 O O . SER A 1 88 ? 3.528 0.484 -8.098 1.00 70.81 88 SER A O 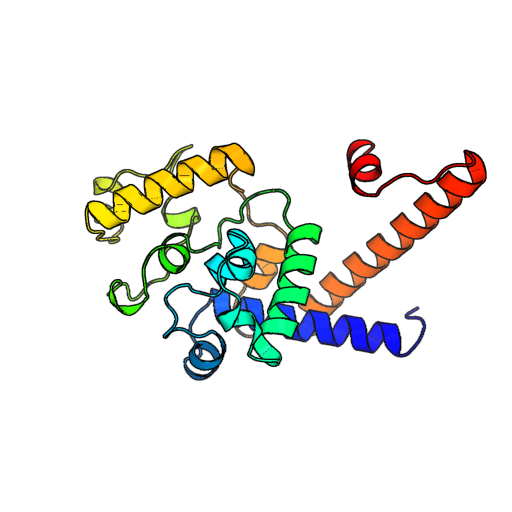1
ATOM 774 N N . THR A 1 89 ? 5.744 0.185 -7.921 1.00 65.31 89 THR A N 1
ATOM 775 C CA . THR A 1 89 ? 6.110 1.418 -8.614 1.00 65.31 89 THR A CA 1
ATOM 776 C C . THR A 1 89 ? 5.641 1.410 -10.054 1.00 65.31 89 THR A C 1
ATOM 778 O O . THR A 1 89 ? 5.232 2.434 -10.588 1.00 65.31 89 THR A O 1
ATOM 781 N N . LEU A 1 90 ? 5.720 0.245 -10.684 1.00 61.09 90 LEU A N 1
ATOM 782 C CA . LEU A 1 90 ? 5.420 0.082 -12.087 1.00 61.09 90 LEU A CA 1
ATOM 783 C C . LEU A 1 90 ? 3.915 0.098 -12.359 1.00 61.09 90 LEU A C 1
ATOM 785 O O . LEU A 1 90 ? 3.508 0.808 -13.271 1.00 61.09 90 LEU A O 1
ATOM 789 N N . GLU A 1 91 ? 3.094 -0.525 -11.511 1.00 62.97 91 GLU A N 1
ATOM 790 C CA . GLU A 1 91 ? 1.629 -0.385 -11.574 1.00 62.97 91 GLU A CA 1
ATOM 791 C C . GLU A 1 91 ? 1.185 1.076 -11.395 1.00 62.97 91 GLU A C 1
ATOM 793 O O . GLU A 1 91 ? 0.228 1.533 -12.018 1.00 62.97 91 GLU A O 1
ATOM 798 N N . ALA A 1 92 ? 1.885 1.858 -10.568 1.00 55.56 92 ALA A N 1
ATOM 799 C CA . ALA A 1 92 ? 1.541 3.264 -10.345 1.00 55.56 92 ALA A CA 1
ATOM 800 C C . ALA A 1 92 ? 1.930 4.201 -11.520 1.00 55.56 92 ALA A C 1
ATOM 802 O O . ALA A 1 92 ? 1.478 5.356 -11.582 1.00 55.56 92 ALA A O 1
ATOM 803 N N . ILE A 1 93 ? 2.780 3.723 -12.441 1.00 60.22 93 ILE A N 1
ATOM 804 C CA . ILE A 1 93 ? 3.434 4.512 -13.503 1.00 60.22 93 ILE A CA 1
ATOM 805 C C . ILE A 1 93 ? 3.023 4.066 -14.914 1.00 60.22 93 ILE A C 1
ATOM 807 O O . ILE A 1 93 ? 2.960 4.902 -15.823 1.00 60.22 93 ILE A O 1
ATOM 811 N N . VAL A 1 94 ? 2.808 2.770 -15.121 1.00 57.09 94 VAL A N 1
ATOM 812 C CA . VAL A 1 94 ? 2.650 2.129 -16.427 1.00 57.09 94 VAL A CA 1
ATOM 813 C C . VAL A 1 94 ? 1.323 1.377 -16.435 1.00 57.09 94 VAL A C 1
ATOM 815 O O . VAL A 1 94 ? 1.047 0.598 -15.533 1.00 57.09 94 VAL A O 1
ATOM 818 N N . HIS A 1 95 ? 0.492 1.626 -17.450 1.00 52.66 95 HIS A N 1
ATOM 819 C CA . HIS A 1 95 ? -0.788 0.933 -17.596 1.00 52.66 95 HIS A CA 1
ATOM 820 C C . HIS A 1 95 ? -0.545 -0.589 -17.713 1.00 52.66 95 HIS A C 1
ATOM 822 O O . HIS A 1 95 ? 0.355 -0.968 -18.473 1.00 52.66 95 HIS A O 1
ATOM 828 N N . PRO A 1 96 ? -1.339 -1.451 -17.042 1.00 50.78 96 PRO A N 1
ATOM 829 C CA . PRO A 1 96 ? -1.125 -2.905 -16.987 1.00 50.78 96 PRO A CA 1
ATOM 830 C C . PRO A 1 96 ? -0.862 -3.552 -18.359 1.00 50.78 96 PRO A C 1
ATOM 832 O O . PRO A 1 96 ? 0.042 -4.364 -18.515 1.00 50.78 96 PRO A O 1
ATOM 835 N N . ASN A 1 97 ? -1.571 -3.093 -19.396 1.00 44.09 97 ASN A N 1
ATOM 836 C CA . ASN A 1 97 ? -1.407 -3.534 -20.791 1.00 44.09 97 ASN A CA 1
ATOM 837 C C . ASN A 1 97 ? 0.004 -3.371 -21.403 1.00 44.09 97 ASN A C 1
ATOM 839 O O . ASN A 1 97 ? 0.285 -4.006 -22.414 1.00 44.09 97 ASN A O 1
ATOM 843 N N . PHE A 1 98 ? 0.888 -2.534 -20.849 1.00 46.41 98 PHE A N 1
ATOM 844 C CA . PHE A 1 98 ? 2.277 -2.404 -21.332 1.00 46.41 98 PHE A CA 1
ATOM 845 C C . PHE A 1 98 ? 3.248 -3.345 -20.623 1.00 46.41 98 PHE A C 1
ATOM 847 O O . PHE A 1 98 ? 4.426 -3.404 -20.978 1.00 46.41 98 PHE A O 1
ATOM 854 N N . MET A 1 99 ? 2.775 -4.063 -19.611 1.00 53.31 99 MET A N 1
ATOM 855 C CA . MET A 1 99 ? 3.592 -4.933 -18.794 1.00 53.31 99 MET A CA 1
ATOM 856 C C . MET A 1 99 ? 3.155 -6.369 -19.045 1.00 53.31 99 MET A C 1
ATOM 858 O O . MET A 1 99 ? 2.357 -6.936 -18.309 1.00 53.31 99 MET A O 1
ATOM 862 N N . ASN A 1 100 ? 3.735 -6.993 -20.075 1.00 48.34 100 ASN A N 1
ATOM 863 C CA . ASN A 1 100 ? 3.792 -8.457 -20.200 1.00 48.34 100 ASN A CA 1
ATOM 864 C C . ASN A 1 100 ? 4.721 -9.041 -19.117 1.00 48.34 100 ASN A C 1
ATOM 866 O O . ASN A 1 100 ? 5.665 -9.779 -19.384 1.00 48.34 100 ASN A O 1
ATOM 870 N N . LEU A 1 101 ? 4.489 -8.653 -17.870 1.00 54.50 101 LEU A N 1
ATOM 871 C CA . LEU A 1 101 ? 5.214 -9.095 -16.704 1.00 54.50 101 LEU A CA 1
ATOM 872 C C . LEU A 1 101 ? 4.223 -9.965 -15.951 1.00 54.50 101 LEU A C 1
ATOM 874 O O . LEU A 1 101 ? 3.388 -9.474 -15.203 1.00 54.50 101 LEU A O 1
ATOM 878 N N . GLY A 1 102 ? 4.312 -11.283 -16.129 1.00 51.97 102 GLY A N 1
ATOM 879 C CA . GLY A 1 102 ? 3.559 -12.252 -15.320 1.00 51.97 102 GLY A CA 1
ATOM 880 C C . GLY A 1 102 ? 3.901 -12.210 -13.819 1.00 51.97 102 GLY A C 1
ATOM 881 O O . GLY A 1 102 ? 3.556 -13.135 -13.088 1.00 51.97 102 GLY A O 1
ATOM 882 N N . LYS A 1 103 ? 4.609 -11.167 -13.362 1.00 62.41 103 LYS A N 1
ATOM 883 C CA . LYS A 1 103 ? 5.100 -10.933 -12.011 1.00 62.41 103 LYS A CA 1
ATOM 884 C C . LYS A 1 103 ? 4.946 -9.449 -11.659 1.00 62.41 103 LYS A C 1
ATOM 886 O O . LYS A 1 103 ? 5.414 -8.578 -12.389 1.00 62.41 103 LYS A O 1
ATOM 891 N N . ILE A 1 104 ? 4.342 -9.184 -10.503 1.00 66.69 104 ILE A N 1
ATOM 892 C CA . ILE A 1 104 ? 4.259 -7.847 -9.906 1.00 66.69 104 ILE A CA 1
ATOM 893 C C . ILE A 1 104 ? 5.664 -7.424 -9.477 1.00 66.69 104 ILE A C 1
ATOM 895 O O . ILE A 1 104 ? 6.319 -8.143 -8.723 1.00 66.69 104 ILE A O 1
ATOM 899 N N . ILE A 1 105 ? 6.117 -6.264 -9.948 1.00 72.69 105 ILE A N 1
ATOM 900 C CA . ILE A 1 105 ? 7.408 -5.686 -9.565 1.00 72.69 105 ILE A CA 1
ATOM 901 C C . ILE A 1 105 ? 7.170 -4.652 -8.469 1.00 72.69 105 ILE A C 1
ATOM 903 O O . ILE A 1 105 ? 6.415 -3.691 -8.654 1.00 72.69 105 ILE A O 1
ATOM 907 N N . THR A 1 106 ? 7.823 -4.850 -7.331 1.00 76.50 106 THR A N 1
ATOM 908 C CA . THR A 1 106 ? 7.715 -4.006 -6.135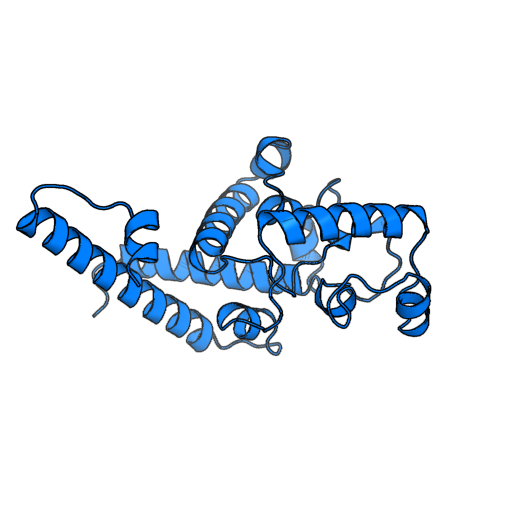 1.00 76.50 106 THR A CA 1
ATOM 909 C C . THR A 1 106 ? 8.996 -3.211 -5.896 1.00 76.50 106 THR A C 1
ATOM 911 O O . THR A 1 106 ? 10.032 -3.467 -6.514 1.00 76.50 106 THR A O 1
ATOM 914 N N . TYR A 1 107 ? 8.964 -2.256 -4.964 1.00 75.12 107 TYR A N 1
ATOM 915 C CA . TYR A 1 107 ? 10.179 -1.548 -4.551 1.00 75.12 107 TYR A CA 1
ATOM 916 C C . TYR A 1 107 ? 11.272 -2.480 -4.041 1.00 75.12 107 TYR A C 1
ATOM 918 O O . TYR A 1 107 ? 12.440 -2.215 -4.294 1.00 75.12 107 TYR A O 1
ATOM 926 N N . LYS A 1 108 ? 10.909 -3.586 -3.388 1.00 77.06 108 LYS A N 1
ATOM 927 C CA . LYS A 1 108 ? 11.881 -4.592 -2.944 1.00 77.06 108 LYS A CA 1
ATOM 928 C C . LYS A 1 108 ? 12.672 -5.201 -4.105 1.00 77.06 108 LYS A C 1
ATOM 930 O O . LYS A 1 108 ? 13.845 -5.515 -3.946 1.00 77.06 108 LYS A O 1
ATOM 935 N N . ASP A 1 109 ? 12.027 -5.384 -5.254 1.00 78.88 109 ASP A N 1
ATOM 936 C CA . ASP A 1 109 ? 12.678 -5.940 -6.442 1.00 78.88 109 ASP A CA 1
ATOM 937 C C . ASP A 1 109 ? 13.596 -4.898 -7.104 1.00 78.88 109 ASP A C 1
ATOM 939 O O . ASP A 1 109 ? 14.653 -5.239 -7.633 1.00 78.88 109 ASP A O 1
ATOM 943 N N . LEU A 1 110 ? 13.205 -3.621 -7.040 1.00 79.62 110 LEU A N 1
ATOM 944 C CA . LEU A 1 110 ? 13.899 -2.497 -7.671 1.00 79.62 110 LEU A CA 1
ATOM 945 C C . LEU A 1 110 ? 15.032 -1.902 -6.822 1.00 79.62 110 LEU A C 1
ATOM 947 O O . LEU A 1 110 ? 15.964 -1.323 -7.380 1.00 79.62 110 LEU A O 1
ATOM 951 N N . ASP A 1 111 ? 14.950 -1.992 -5.496 1.00 78.50 111 ASP A N 1
ATOM 952 C CA . ASP A 1 111 ? 15.928 -1.424 -4.568 1.00 78.50 111 ASP A CA 1
ATOM 953 C C . ASP A 1 111 ? 17.081 -2.412 -4.322 1.00 78.50 111 ASP A C 1
ATOM 955 O O . ASP A 1 111 ? 16.883 -3.555 -3.910 1.00 78.50 111 ASP A O 1
ATOM 959 N N . GLY A 1 112 ? 18.302 -1.981 -4.632 1.00 77.50 112 GLY A N 1
ATOM 960 C CA . GLY A 1 112 ? 19.543 -2.723 -4.419 1.00 77.50 112 GLY A CA 1
ATOM 961 C C . GLY A 1 112 ? 20.218 -2.359 -3.092 1.00 77.50 112 GLY A C 1
ATOM 962 O O . GLY A 1 112 ? 19.576 -1.943 -2.130 1.00 77.50 112 GLY A O 1
ATOM 963 N N . LYS A 1 113 ? 21.553 -2.470 -3.025 1.00 66.88 113 LYS A N 1
ATOM 964 C CA . LYS A 1 113 ? 22.362 -2.120 -1.836 1.00 66.88 113 LYS A CA 1
ATOM 965 C C . LYS A 1 113 ? 22.456 -0.595 -1.613 1.00 66.88 113 LYS A C 1
ATOM 967 O O . LYS A 1 113 ? 23.541 -0.025 -1.639 1.00 66.88 113 LYS A O 1
ATOM 972 N N . GLY A 1 114 ? 21.321 0.073 -1.390 1.00 68.56 114 GLY A N 1
ATOM 973 C CA . GLY A 1 114 ? 21.242 1.503 -1.055 1.00 68.56 114 GLY A CA 1
ATOM 974 C C . GLY A 1 114 ? 20.785 2.429 -2.189 1.00 68.56 114 GLY A C 1
ATOM 975 O O . GLY A 1 114 ? 20.861 3.655 -2.044 1.00 68.56 114 GLY A O 1
ATOM 976 N N . GLY A 1 115 ? 20.282 1.883 -3.297 1.00 80.75 115 GLY A N 1
ATOM 977 C CA . GLY A 1 115 ? 19.845 2.640 -4.467 1.00 80.75 115 GLY A CA 1
ATOM 978 C C . GLY A 1 115 ? 19.079 1.781 -5.469 1.00 80.75 115 GLY A C 1
ATOM 979 O O . GLY A 1 115 ? 19.160 0.558 -5.425 1.00 80.75 115 GLY A O 1
ATOM 980 N N . LEU A 1 116 ? 18.371 2.434 -6.393 1.00 85.19 116 LEU A N 1
ATOM 981 C CA . LEU A 1 116 ? 17.690 1.766 -7.501 1.00 85.19 116 LEU A CA 1
ATOM 982 C C . LEU A 1 116 ? 18.689 0.949 -8.333 1.00 85.19 116 LEU A C 1
ATOM 984 O O . LEU A 1 116 ? 19.690 1.505 -8.790 1.00 85.19 116 LEU A O 1
ATOM 988 N N . LYS A 1 117 ? 18.376 -0.329 -8.560 1.00 87.56 117 LYS A N 1
ATOM 989 C CA . LYS A 1 117 ? 19.143 -1.219 -9.435 1.00 87.56 117 LYS A CA 1
ATOM 990 C C . LYS A 1 117 ? 19.218 -0.681 -10.856 1.00 87.56 117 LYS A C 1
ATOM 992 O O . LYS A 1 117 ? 18.264 -0.089 -11.369 1.00 87.56 117 LYS A O 1
ATOM 997 N N . PHE A 1 118 ? 20.334 -0.936 -11.521 1.00 86.94 118 PHE A N 1
ATOM 998 C CA . PHE A 1 118 ? 20.484 -0.607 -12.928 1.00 86.94 118 PHE A CA 1
ATOM 999 C C . PHE A 1 118 ? 19.630 -1.523 -13.811 1.00 86.94 118 PHE A C 1
ATOM 1001 O O . PHE A 1 118 ? 19.341 -2.670 -13.481 1.00 86.94 118 PHE A O 1
ATOM 1008 N N . ARG A 1 119 ? 19.264 -1.038 -15.004 1.00 85.62 119 ARG A N 1
ATOM 1009 C CA . ARG A 1 119 ? 18.460 -1.808 -15.971 1.00 85.62 119 ARG A CA 1
ATOM 1010 C C . ARG A 1 119 ? 19.092 -3.157 -16.350 1.00 85.62 119 ARG A C 1
ATOM 1012 O O . ARG A 1 119 ? 18.355 -4.084 -16.661 1.00 85.62 119 ARG A O 1
ATOM 1019 N N . HIS A 1 120 ? 20.424 -3.266 -16.353 1.00 84.06 120 HIS A N 1
ATOM 1020 C CA . HIS A 1 120 ? 21.104 -4.530 -16.652 1.00 84.06 120 HIS A CA 1
ATOM 1021 C C . HIS A 1 120 ? 20.957 -5.543 -15.505 1.00 84.06 120 HIS A C 1
ATOM 1023 O O . HIS A 1 120 ? 20.590 -6.677 -15.778 1.00 84.06 120 HIS A O 1
ATOM 1029 N N . GLU A 1 121 ? 21.105 -5.114 -14.248 1.00 87.62 121 GLU A N 1
ATOM 1030 C CA . GLU A 1 121 ? 20.872 -5.952 -13.058 1.00 87.62 121 GLU A CA 1
ATOM 1031 C C . GLU A 1 121 ? 19.424 -6.463 -13.024 1.00 87.62 121 GLU A C 1
ATOM 1033 O O . GLU A 1 121 ? 19.166 -7.645 -12.822 1.00 87.62 121 GLU A O 1
ATOM 1038 N N . LEU A 1 122 ? 18.457 -5.586 -13.321 1.00 84.88 122 LEU A N 1
ATOM 1039 C CA . LEU A 1 122 ? 17.047 -5.976 -13.425 1.00 84.88 122 LEU A CA 1
ATOM 1040 C C . LEU A 1 122 ? 16.822 -7.020 -14.529 1.00 84.88 122 LEU A C 1
ATOM 1042 O O . LEU A 1 122 ? 16.047 -7.956 -14.345 1.00 84.88 122 LEU A O 1
ATOM 1046 N N . LYS A 1 123 ? 17.521 -6.895 -15.662 1.00 84.06 123 LYS A N 1
ATOM 1047 C CA . LYS A 1 123 ? 17.425 -7.853 -16.769 1.00 84.06 123 LYS A CA 1
ATOM 1048 C C . LYS A 1 123 ? 17.978 -9.228 -16.383 1.00 84.06 123 LYS A C 1
ATOM 1050 O O . LYS A 1 123 ? 17.385 -10.230 -16.774 1.00 84.06 123 LYS A O 1
ATOM 1055 N N . GLU A 1 124 ? 19.068 -9.278 -15.619 1.00 85.81 124 GLU A N 1
ATOM 1056 C CA . GLU A 1 124 ? 19.628 -10.525 -15.072 1.00 85.81 124 GLU A CA 1
ATOM 1057 C C . GLU A 1 124 ? 18.653 -11.217 -14.108 1.00 85.81 124 GLU A C 1
ATOM 1059 O O . GLU A 1 124 ? 18.553 -12.441 -14.097 1.00 85.81 124 GLU A O 1
ATOM 1064 N N . GLU A 1 125 ? 17.848 -10.442 -13.378 1.00 82.31 125 GLU A N 1
ATOM 1065 C CA . GLU A 1 125 ? 16.770 -10.941 -12.511 1.00 82.31 125 GLU A CA 1
ATOM 1066 C C . GLU A 1 125 ? 15.466 -11.280 -13.267 1.00 82.31 125 GLU A C 1
ATOM 1068 O O . GLU A 1 125 ? 14.431 -11.562 -12.653 1.00 82.31 125 GLU A O 1
ATOM 1073 N N . GLY A 1 126 ? 15.489 -11.257 -14.604 1.00 78.12 126 GLY A N 1
ATOM 1074 C CA . GLY A 1 126 ? 14.338 -11.570 -15.455 1.00 78.12 126 GLY A CA 1
ATOM 1075 C C . GLY A 1 126 ? 13.319 -10.432 -15.593 1.00 78.12 126 GLY A C 1
ATOM 1076 O O . GLY A 1 126 ? 12.237 -10.636 -16.144 1.00 78.12 126 GLY A O 1
ATOM 1077 N N . ILE A 1 127 ? 13.644 -9.226 -15.121 1.00 79.56 127 ILE A N 1
ATOM 1078 C CA . ILE A 1 127 ? 12.817 -8.023 -15.247 1.00 79.56 127 ILE A CA 1
ATOM 1079 C C . ILE A 1 127 ? 13.270 -7.244 -16.487 1.00 79.56 127 ILE A C 1
ATOM 1081 O O . ILE A 1 127 ? 14.150 -6.379 -16.448 1.00 79.56 127 ILE A O 1
ATOM 1085 N N . GLN A 1 128 ? 12.650 -7.549 -17.626 1.00 77.25 128 GLN A N 1
ATOM 1086 C CA . GLN A 1 128 ? 12.901 -6.819 -18.863 1.00 77.25 128 GLN A CA 1
ATOM 1087 C C . GLN A 1 128 ? 12.016 -5.571 -18.937 1.00 77.25 128 GLN A C 1
ATOM 1089 O O . GLN A 1 128 ? 10.804 -5.653 -19.109 1.00 77.25 128 GLN A O 1
ATOM 1094 N N . LEU A 1 129 ? 12.643 -4.399 -18.828 1.00 76.25 129 LEU A N 1
ATOM 1095 C CA . LEU A 1 129 ? 11.973 -3.103 -18.935 1.00 76.25 129 LEU A CA 1
ATOM 1096 C C . LEU A 1 129 ? 12.459 -2.353 -20.164 1.00 76.25 129 LEU A C 1
ATOM 1098 O O . LEU A 1 129 ? 13.651 -2.379 -20.469 1.00 76.25 129 LEU A O 1
ATOM 1102 N N . GLU A 1 130 ? 11.567 -1.625 -20.827 1.00 79.69 130 GLU A N 1
ATOM 1103 C CA . GLU A 1 130 ? 11.946 -0.635 -21.833 1.00 79.69 130 GLU A CA 1
ATOM 1104 C C . GLU A 1 130 ? 12.680 0.559 -21.206 1.00 79.69 130 GLU A C 1
ATOM 1106 O O . GLU A 1 130 ? 12.482 0.893 -20.034 1.00 79.69 130 GLU A O 1
ATOM 1111 N N . TRP A 1 131 ? 13.529 1.236 -21.988 1.00 80.25 131 TRP A N 1
ATOM 1112 C CA . TRP A 1 131 ? 14.347 2.351 -21.484 1.00 80.25 131 TRP A CA 1
ATOM 1113 C C . TRP A 1 131 ? 13.496 3.479 -20.888 1.00 80.25 131 TRP A C 1
ATOM 1115 O O . TRP A 1 131 ? 13.771 3.969 -19.793 1.00 80.25 131 TRP A O 1
ATOM 1125 N N . TRP A 1 132 ? 12.417 3.854 -21.577 1.00 77.50 132 TRP A N 1
ATOM 1126 C CA . TRP A 1 132 ? 11.500 4.900 -21.124 1.00 77.50 132 TRP A CA 1
ATOM 1127 C C . TRP A 1 132 ? 10.774 4.520 -19.824 1.00 77.50 132 TRP A C 1
ATOM 1129 O O . TRP A 1 132 ? 10.536 5.385 -18.980 1.00 77.50 132 TRP A O 1
ATOM 1139 N N . ALA A 1 133 ? 10.448 3.237 -19.633 1.00 76.62 133 ALA A N 1
ATOM 1140 C CA . ALA A 1 133 ? 9.805 2.748 -18.416 1.00 76.62 133 ALA A CA 1
ATOM 1141 C C . ALA A 1 133 ? 10.777 2.841 -17.235 1.00 76.62 133 ALA A C 1
ATOM 1143 O O . ALA A 1 133 ? 10.431 3.382 -16.184 1.00 76.62 133 ALA A O 1
ATOM 1144 N N . TYR A 1 134 ? 12.027 2.424 -17.450 1.00 82.00 134 TYR A N 1
ATOM 1145 C CA . TYR A 1 134 ? 13.095 2.549 -16.464 1.00 82.00 134 TYR A CA 1
ATOM 1146 C C . TYR A 1 134 ? 13.349 4.010 -16.047 1.00 82.00 134 TYR A C 1
ATOM 1148 O O . TYR A 1 134 ? 13.439 4.300 -14.854 1.00 82.00 134 TYR A O 1
ATOM 1156 N N . LEU A 1 135 ? 13.377 4.957 -16.993 1.00 82.81 135 LEU A N 1
ATOM 1157 C CA . LEU A 1 135 ? 13.536 6.385 -16.676 1.00 82.81 135 LEU A CA 1
ATOM 1158 C C . LEU A 1 135 ? 12.401 6.926 -15.792 1.00 82.81 135 LEU A C 1
ATOM 1160 O O . LEU A 1 135 ? 12.652 7.689 -14.853 1.00 82.81 135 LEU A O 1
ATOM 1164 N N . LYS A 1 136 ? 11.153 6.514 -16.049 1.00 79.94 136 LYS A N 1
ATOM 1165 C CA . LYS A 1 136 ? 10.011 6.902 -15.207 1.00 79.94 136 LYS A CA 1
ATOM 1166 C C . LYS A 1 136 ? 10.129 6.331 -13.792 1.00 79.94 136 LYS A C 1
ATOM 1168 O O . LYS A 1 136 ? 9.921 7.075 -12.831 1.00 79.94 136 LYS A O 1
ATOM 1173 N N . ILE A 1 137 ? 10.508 5.055 -13.656 1.00 81.00 137 ILE A N 1
ATOM 1174 C CA . ILE A 1 137 ? 10.792 4.439 -12.347 1.00 81.00 137 ILE A CA 1
ATOM 1175 C C . ILE A 1 137 ? 11.870 5.237 -11.620 1.00 81.00 137 ILE A C 1
ATOM 1177 O O . ILE A 1 137 ? 11.699 5.577 -10.453 1.00 81.00 137 ILE A O 1
ATOM 1181 N N . GLN A 1 138 ? 12.960 5.580 -12.308 1.00 84.19 138 GLN A N 1
ATOM 1182 C CA . GLN A 1 138 ? 14.078 6.298 -11.708 1.00 84.19 138 GLN A CA 1
ATOM 1183 C C . GLN A 1 138 ? 13.674 7.678 -11.184 1.00 84.19 138 GLN A C 1
ATOM 1185 O O . GLN A 1 138 ? 14.052 8.046 -10.069 1.00 84.19 138 GLN A O 1
ATOM 1190 N N . SER A 1 139 ? 12.885 8.431 -11.953 1.00 83.19 139 SER A N 1
ATOM 1191 C CA . SER A 1 139 ? 12.337 9.721 -11.518 1.00 83.19 139 SER A CA 1
ATOM 1192 C C . SER A 1 139 ? 11.492 9.573 -10.245 1.00 83.19 139 SER A C 1
ATOM 1194 O O . SER A 1 139 ? 11.689 10.301 -9.269 1.00 83.19 139 SER A O 1
ATOM 1196 N N . ARG A 1 140 ? 10.613 8.566 -10.209 1.00 79.50 140 ARG A N 1
ATOM 1197 C CA . ARG A 1 140 ? 9.747 8.281 -9.058 1.00 79.50 140 ARG A CA 1
ATOM 1198 C C . ARG A 1 140 ? 10.497 7.794 -7.830 1.00 79.50 140 ARG A C 1
ATOM 1200 O O . ARG A 1 140 ? 10.259 8.305 -6.742 1.00 79.50 140 ARG A O 1
ATOM 1207 N N . TYR A 1 141 ? 11.426 6.858 -7.996 1.00 80.44 141 TYR A N 1
ATOM 1208 C CA . TYR A 1 141 ? 12.292 6.378 -6.920 1.00 80.44 141 TYR A CA 1
ATOM 1209 C C . TYR A 1 141 ? 13.013 7.555 -6.249 1.00 80.44 141 TYR A C 1
ATOM 1211 O O . TYR A 1 141 ? 13.000 7.669 -5.026 1.00 80.44 141 TYR A O 1
ATOM 1219 N N . LYS A 1 142 ? 13.570 8.483 -7.043 1.00 82.75 142 LYS A N 1
ATOM 1220 C CA . LYS A 1 142 ? 14.205 9.702 -6.518 1.00 82.75 142 LYS A CA 1
ATOM 1221 C C . LYS A 1 142 ? 13.224 10.579 -5.738 1.00 82.75 142 LYS A C 1
ATOM 1223 O O . LYS A 1 142 ? 13.595 11.073 -4.676 1.00 82.75 142 LYS A O 1
ATOM 1228 N N . LYS A 1 143 ? 11.993 10.755 -6.234 1.00 82.44 143 LYS A N 1
ATOM 1229 C CA . LYS A 1 143 ? 10.948 11.530 -5.548 1.00 82.44 143 LYS A CA 1
ATOM 1230 C C . LYS A 1 143 ? 10.628 10.942 -4.171 1.00 82.44 143 LYS A C 1
ATOM 1232 O O . LYS A 1 143 ? 10.784 11.643 -3.178 1.00 82.44 143 LYS A O 1
ATOM 1237 N N . TYR A 1 144 ? 10.258 9.663 -4.086 1.00 76.62 144 TYR A N 1
ATOM 1238 C CA . TYR A 1 144 ? 9.877 9.081 -2.793 1.00 76.62 144 TYR A CA 1
ATOM 1239 C C . TYR A 1 144 ? 11.048 8.966 -1.828 1.00 76.62 144 TYR A C 1
ATOM 1241 O O . TYR A 1 144 ? 10.872 9.231 -0.645 1.00 76.62 144 TYR A O 1
ATOM 1249 N N . LYS A 1 145 ? 12.252 8.642 -2.319 1.00 78.19 145 LYS A N 1
ATOM 1250 C CA . LYS A 1 145 ? 13.451 8.631 -1.473 1.00 78.19 145 LYS A CA 1
ATOM 1251 C C . LYS A 1 145 ? 13.723 10.003 -0.850 1.00 78.19 145 LYS A C 1
ATOM 1253 O O . LYS A 1 145 ? 14.191 10.066 0.277 1.00 78.19 145 LYS A O 1
ATOM 1258 N N . LYS A 1 146 ? 13.419 11.090 -1.568 1.00 81.75 146 LYS A N 1
ATOM 1259 C CA . LYS A 1 146 ? 13.564 12.462 -1.070 1.00 81.75 146 LYS A CA 1
ATOM 1260 C C . LYS A 1 146 ? 12.447 12.866 -0.102 1.00 81.75 146 LYS A C 1
ATOM 1262 O O . LYS A 1 146 ? 12.735 13.531 0.883 1.00 81.75 146 LYS A O 1
ATOM 1267 N N . GLU A 1 147 ? 11.198 12.529 -0.411 1.00 78.12 147 GLU A N 1
ATOM 1268 C CA . GLU A 1 147 ? 10.031 13.017 0.340 1.00 78.12 147 GLU A CA 1
ATOM 1269 C C . GLU A 1 147 ? 9.702 12.172 1.575 1.00 78.12 147 GLU A C 1
ATOM 1271 O O . GLU A 1 147 ? 9.374 12.726 2.617 1.00 78.12 147 GLU A O 1
ATOM 1276 N N . TRP A 1 148 ? 9.791 10.845 1.468 1.00 69.69 148 TRP A N 1
ATOM 1277 C CA . TRP A 1 148 ? 9.254 9.920 2.475 1.00 69.69 148 TRP A CA 1
ATOM 1278 C C . TRP A 1 148 ? 10.259 8.855 2.923 1.00 69.69 148 TRP A C 1
ATOM 1280 O O . TRP A 1 148 ? 9.948 8.060 3.804 1.00 69.69 148 TRP A O 1
ATOM 1290 N N . ASP A 1 149 ? 11.448 8.807 2.314 1.00 80.62 149 ASP A N 1
ATOM 1291 C CA . ASP A 1 149 ? 12.357 7.656 2.367 1.00 80.62 149 ASP A CA 1
ATOM 1292 C C . ASP A 1 149 ? 11.659 6.339 1.933 1.00 80.62 149 ASP A C 1
ATOM 1294 O O . ASP A 1 149 ? 10.434 6.246 1.762 1.00 80.62 149 ASP A O 1
ATOM 1298 N N . ILE A 1 150 ? 12.447 5.297 1.680 1.00 77.81 150 ILE A N 1
ATOM 1299 C CA . ILE A 1 150 ? 11.923 3.975 1.318 1.00 77.81 150 ILE A CA 1
ATOM 1300 C C . ILE A 1 150 ? 12.171 3.030 2.488 1.00 77.81 150 ILE A C 1
ATOM 1302 O O . ILE A 1 150 ? 13.286 2.900 2.998 1.00 77.81 150 ILE A O 1
ATOM 1306 N N . GLN A 1 151 ? 11.100 2.383 2.936 1.00 79.69 151 GLN A N 1
ATOM 1307 C CA . GLN A 1 151 ? 11.155 1.362 3.968 1.00 79.69 151 GLN A CA 1
ATOM 1308 C C . GLN A 1 151 ? 12.099 0.236 3.510 1.00 79.69 151 GLN A C 1
ATOM 1310 O O . GLN A 1 151 ? 12.038 -0.177 2.361 1.00 79.69 151 GLN A O 1
ATOM 1315 N N . ARG A 1 152 ? 12.962 -0.286 4.389 1.00 74.06 152 ARG A N 1
ATOM 1316 C CA . ARG A 1 152 ? 13.828 -1.441 4.063 1.00 74.06 152 ARG A CA 1
ATOM 1317 C C . ARG A 1 152 ? 13.270 -2.763 4.573 1.00 74.06 152 ARG A C 1
ATOM 1319 O O . ARG A 1 152 ? 13.466 -3.807 3.959 1.00 74.06 152 ARG A O 1
ATOM 1326 N N . GLU A 1 153 ? 12.560 -2.706 5.694 1.00 78.12 153 GLU A N 1
ATOM 1327 C CA . GLU A 1 153 ? 12.024 -3.872 6.384 1.00 78.12 153 GLU A CA 1
ATOM 1328 C C . GLU A 1 153 ? 10.501 -3.886 6.365 1.00 78.12 153 GLU A C 1
ATOM 1330 O O . GLU A 1 153 ? 9.846 -2.848 6.440 1.00 78.12 153 GLU A O 1
ATOM 1335 N N . LEU A 1 154 ? 9.938 -5.090 6.311 1.00 78.88 154 LEU A N 1
ATOM 1336 C CA . LEU A 1 154 ? 8.497 -5.290 6.388 1.00 78.88 154 LEU A CA 1
ATOM 1337 C C . LEU A 1 154 ? 7.983 -4.904 7.776 1.00 78.88 154 LEU A C 1
ATOM 1339 O O . LEU A 1 154 ? 8.363 -5.521 8.776 1.00 78.88 154 LEU A O 1
ATOM 1343 N N . MET A 1 155 ? 7.071 -3.939 7.829 1.00 79.56 155 MET A N 1
ATOM 1344 C CA . MET A 1 155 ? 6.351 -3.597 9.053 1.00 79.56 155 MET A CA 1
ATOM 1345 C C . MET A 1 155 ? 5.336 -4.677 9.424 1.00 79.56 155 MET A C 1
ATOM 1347 O O . MET A 1 155 ? 5.040 -5.577 8.635 1.00 79.56 155 MET A O 1
ATOM 1351 N N . ALA A 1 156 ? 4.772 -4.584 10.632 1.00 79.31 156 ALA A N 1
ATOM 1352 C CA . ALA A 1 156 ? 3.744 -5.513 11.103 1.00 79.31 156 ALA A CA 1
ATOM 1353 C C . ALA A 1 156 ? 2.582 -5.630 10.101 1.00 79.31 156 ALA A C 1
ATOM 1355 O O . ALA A 1 156 ? 2.212 -6.739 9.711 1.00 79.31 156 ALA A O 1
ATOM 1356 N N . LEU A 1 157 ? 2.088 -4.493 9.597 1.00 77.75 157 LEU A N 1
ATOM 1357 C CA . LEU A 1 157 ? 1.042 -4.475 8.578 1.00 77.75 157 LEU A CA 1
ATOM 1358 C C . LEU A 1 157 ? 1.505 -5.094 7.255 1.00 77.75 157 LEU A C 1
ATOM 1360 O O . LEU A 1 157 ? 0.738 -5.830 6.647 1.00 77.75 157 LEU A O 1
ATOM 1364 N N . ASP A 1 158 ? 2.753 -4.881 6.832 1.00 78.19 158 ASP A N 1
ATOM 1365 C CA . ASP A 1 158 ? 3.279 -5.469 5.592 1.00 78.19 158 ASP A CA 1
ATOM 1366 C C . ASP A 1 158 ? 3.371 -6.991 5.686 1.00 78.19 158 ASP A C 1
ATOM 1368 O O . ASP A 1 158 ? 2.995 -7.693 4.751 1.00 78.19 158 ASP A O 1
ATOM 1372 N N . LYS A 1 159 ? 3.827 -7.515 6.831 1.00 81.38 159 LYS A N 1
ATOM 1373 C CA . LYS A 1 159 ? 3.882 -8.960 7.103 1.00 81.38 159 LYS A CA 1
ATOM 1374 C C . LYS A 1 159 ? 2.493 -9.577 7.080 1.00 81.38 159 LYS A C 1
ATOM 1376 O 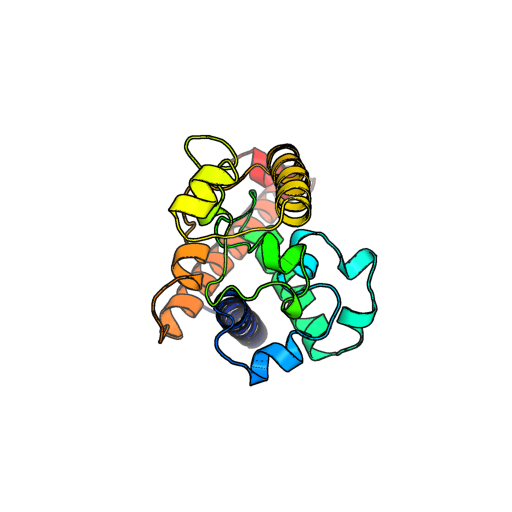O . LYS A 1 159 ? 2.324 -10.674 6.551 1.00 81.38 159 LYS A O 1
ATOM 1381 N N . ILE A 1 160 ? 1.502 -8.858 7.613 1.00 79.25 160 ILE A N 1
ATOM 1382 C CA . ILE A 1 160 ? 0.103 -9.234 7.463 1.00 79.25 160 ILE A CA 1
ATOM 1383 C C . ILE A 1 160 ? -0.217 -9.196 5.969 1.00 79.25 160 ILE A C 1
ATOM 1385 O O . ILE A 1 160 ? -0.389 -10.252 5.383 1.00 79.25 160 ILE A O 1
ATOM 1389 N N . LEU A 1 161 ? -0.252 -8.040 5.305 1.00 76.31 161 LEU A N 1
ATOM 1390 C CA . LEU A 1 161 ? -0.639 -7.868 3.894 1.00 76.31 161 LEU A CA 1
ATOM 1391 C C . LEU A 1 161 ? -0.002 -8.895 2.937 1.00 76.31 161 LEU A C 1
ATOM 1393 O O . LEU A 1 161 ? -0.746 -9.563 2.215 1.00 76.31 161 LEU A O 1
ATOM 1397 N N . LEU A 1 162 ? 1.312 -9.107 3.018 1.00 75.81 162 LEU A N 1
ATOM 1398 C CA . LEU A 1 162 ? 2.089 -10.011 2.159 1.00 75.81 162 LEU A CA 1
ATOM 1399 C C . LEU A 1 162 ? 2.088 -11.486 2.592 1.00 75.81 162 LEU A C 1
ATOM 1401 O O . LEU A 1 162 ? 2.559 -12.332 1.833 1.00 75.81 162 LEU A O 1
ATOM 1405 N N . GLY A 1 163 ? 1.575 -11.808 3.781 1.00 71.12 163 GLY A N 1
ATOM 1406 C CA . GLY A 1 163 ? 1.506 -13.175 4.299 1.00 71.12 163 GLY A CA 1
ATOM 1407 C C . GLY A 1 163 ? 0.688 -14.142 3.424 1.00 71.12 163 GLY A C 1
ATOM 1408 O O . GLY A 1 163 ? -0.073 -13.741 2.527 1.00 71.12 163 GLY A O 1
ATOM 1409 N N . THR A 1 164 ? 0.853 -15.440 3.702 1.00 56.03 164 THR A N 1
ATOM 1410 C CA . THR A 1 164 ? 0.271 -16.572 2.960 1.00 56.03 164 THR A CA 1
ATOM 1411 C C . THR A 1 164 ? -1.245 -16.468 2.754 1.00 56.03 164 THR A C 1
ATOM 1413 O O . THR A 1 164 ? -1.969 -15.781 3.477 1.00 56.03 164 THR A O 1
ATOM 1416 N N . GLU A 1 165 ? -1.725 -17.105 1.683 1.00 53.16 165 GLU A N 1
ATOM 1417 C CA . GLU A 1 165 ? -3.149 -17.162 1.336 1.00 53.16 165 GLU A CA 1
ATOM 1418 C C . GLU A 1 165 ? -3.939 -17.930 2.400 1.00 53.16 165 GLU A C 1
ATOM 1420 O O . GLU A 1 165 ? -3.494 -18.970 2.874 1.00 53.16 165 GLU A O 1
ATOM 1425 N N . GLY A 1 166 ? -5.092 -17.384 2.798 1.00 55.50 166 GLY A N 1
ATOM 1426 C CA . GLY A 1 166 ? -5.873 -17.895 3.929 1.00 55.50 166 GLY A CA 1
ATOM 1427 C C . GLY A 1 166 ? -5.560 -17.194 5.251 1.00 55.50 166 GLY A C 1
ATOM 1428 O O . GLY A 1 166 ? -5.293 -17.835 6.265 1.00 55.50 166 GLY A O 1
ATOM 1429 N N . LYS A 1 167 ? -5.601 -15.858 5.272 1.00 60.25 167 LYS A N 1
ATOM 1430 C CA . LYS A 1 167 ? -5.484 -15.127 6.535 1.00 60.25 167 LYS A CA 1
ATOM 1431 C C . LYS A 1 167 ? -6.656 -15.423 7.446 1.00 60.25 167 LYS A C 1
ATOM 1433 O O . LYS A 1 167 ? -7.813 -15.223 7.084 1.00 60.25 167 LYS A O 1
ATOM 1438 N N . THR A 1 168 ? -6.347 -15.785 8.680 1.00 61.25 168 THR A N 1
ATOM 1439 C CA . THR A 1 168 ? -7.352 -15.891 9.726 1.00 61.25 168 THR A CA 1
ATOM 1440 C C . THR A 1 168 ? -7.890 -14.492 10.020 1.00 61.25 168 THR A C 1
ATOM 1442 O O . THR A 1 168 ? -7.117 -13.603 10.382 1.00 61.25 168 THR A O 1
ATOM 1445 N N . ILE A 1 169 ? -9.211 -14.303 9.925 1.00 66.31 169 ILE A N 1
ATOM 1446 C CA . ILE A 1 169 ? -9.931 -13.099 10.390 1.00 66.31 169 ILE A CA 1
ATOM 1447 C C . ILE A 1 169 ? -9.369 -12.619 11.737 1.00 66.31 169 ILE A C 1
ATOM 1449 O O . ILE A 1 169 ? -9.122 -11.433 11.926 1.00 66.31 169 ILE A O 1
ATOM 1453 N N . LYS A 1 170 ? -9.058 -13.575 12.622 1.00 70.44 170 LYS A N 1
ATOM 1454 C CA . LYS A 1 170 ? -8.424 -13.378 13.928 1.00 70.44 170 LYS A CA 1
ATOM 1455 C C . LYS A 1 170 ? -7.142 -12.530 13.898 1.00 70.44 170 LYS A C 1
ATOM 1457 O O . LYS A 1 170 ? -6.981 -11.691 14.770 1.00 70.44 170 LYS A O 1
ATOM 1462 N N . ILE A 1 171 ? -6.246 -12.714 12.925 1.00 76.44 171 ILE A N 1
ATOM 1463 C CA . ILE A 1 171 ? -4.961 -11.989 12.866 1.00 76.44 171 ILE A CA 1
ATOM 1464 C C . ILE A 1 171 ? -5.196 -10.514 12.541 1.00 76.44 171 ILE A C 1
ATOM 1466 O O . ILE A 1 171 ? -4.699 -9.639 13.243 1.00 76.44 171 ILE A O 1
ATOM 1470 N N . ILE A 1 172 ? -5.989 -10.236 11.500 1.00 73.56 172 ILE A N 1
ATOM 1471 C CA . ILE A 1 172 ? -6.321 -8.857 11.116 1.00 73.56 172 ILE A CA 1
ATOM 1472 C C . ILE A 1 172 ? -7.134 -8.194 12.230 1.00 73.56 172 ILE A C 1
ATOM 1474 O O . ILE A 1 172 ? -6.891 -7.041 12.565 1.00 73.56 172 ILE A O 1
ATOM 1478 N N . TYR A 1 173 ? -8.074 -8.926 12.829 1.00 70.06 173 TYR A N 1
ATOM 1479 C CA . TYR A 1 173 ? -8.898 -8.411 13.913 1.00 70.06 173 TYR A CA 1
ATOM 1480 C C . TYR A 1 173 ? -8.072 -8.060 15.153 1.00 70.06 173 TYR A C 1
ATOM 1482 O O . TYR A 1 173 ? -8.242 -6.973 15.691 1.00 70.06 173 TYR A O 1
ATOM 1490 N N . ASN A 1 174 ? -7.150 -8.931 15.575 1.00 76.94 174 ASN A N 1
ATOM 1491 C CA . ASN A 1 174 ? -6.267 -8.658 16.709 1.00 76.94 174 ASN A CA 1
ATOM 1492 C C . ASN A 1 174 ? -5.380 -7.439 16.445 1.00 76.94 174 ASN A C 1
ATOM 1494 O O . ASN A 1 174 ? -5.330 -6.553 17.287 1.00 76.94 174 ASN A O 1
ATOM 1498 N N . TYR A 1 175 ? -4.785 -7.340 15.253 1.00 80.31 175 TYR A N 1
ATOM 1499 C CA . TYR A 1 175 ? -3.995 -6.170 14.863 1.00 80.31 175 TYR A CA 1
ATOM 1500 C C . TYR A 1 175 ? -4.814 -4.871 14.919 1.00 80.31 175 TYR A C 1
ATOM 1502 O O . TYR A 1 175 ? -4.382 -3.862 15.471 1.00 80.31 175 TYR A O 1
ATOM 1510 N N . LEU A 1 176 ? -6.037 -4.896 14.378 1.00 74.75 176 LEU A N 1
ATOM 1511 C CA . LEU A 1 176 ? -6.940 -3.746 14.415 1.00 74.75 176 LEU A CA 1
ATOM 1512 C C . LEU A 1 176 ? -7.397 -3.398 15.835 1.00 74.75 176 LEU A C 1
ATOM 1514 O O . LEU A 1 176 ? -7.605 -2.220 16.127 1.00 74.75 176 LEU A O 1
ATOM 1518 N N . LEU A 1 177 ? -7.583 -4.404 16.690 1.00 74.69 177 LEU A N 1
ATOM 1519 C CA . LEU A 1 177 ? -7.980 -4.232 18.081 1.00 74.69 177 LEU A CA 1
ATOM 1520 C C . LEU A 1 177 ? -6.842 -3.622 18.900 1.00 74.69 177 LEU A C 1
ATOM 1522 O O . LEU A 1 177 ? -7.084 -2.634 19.582 1.00 74.69 177 LEU A O 1
ATOM 1526 N N . GLU A 1 178 ? -5.627 -4.159 18.798 1.00 76.81 178 GLU A N 1
ATOM 1527 C CA . GLU A 1 178 ? -4.419 -3.614 19.436 1.00 76.81 178 GLU A CA 1
ATOM 1528 C C . GLU A 1 178 ? -4.234 -2.143 19.055 1.00 76.81 178 GLU A C 1
ATOM 1530 O O . GLU A 1 178 ? -4.217 -1.277 19.927 1.00 76.81 178 GLU A O 1
ATOM 1535 N N . TYR A 1 179 ? -4.272 -1.840 17.756 1.00 71.44 179 TYR A N 1
ATOM 1536 C CA . TYR A 1 179 ? -4.145 -0.469 17.262 1.00 71.44 179 TYR A CA 1
ATOM 1537 C C . TYR A 1 179 ? -5.257 0.458 17.772 1.00 71.44 179 TYR A C 1
ATOM 1539 O O . TYR A 1 179 ? -5.044 1.635 18.061 1.00 71.44 179 TYR A O 1
ATOM 1547 N N . LYS A 1 180 ? -6.488 -0.053 17.881 1.00 71.25 180 LYS A N 1
ATOM 1548 C CA . LYS A 1 180 ? -7.603 0.726 18.417 1.00 71.25 180 LYS A CA 1
ATOM 1549 C C . LYS A 1 180 ? -7.424 1.019 19.910 1.00 71.25 180 LYS A C 1
ATOM 1551 O O . LYS A 1 180 ? -7.722 2.131 20.341 1.00 71.25 180 LYS A O 1
ATOM 1556 N N . MET A 1 181 ? -6.951 0.042 20.679 1.00 70.12 181 MET A N 1
ATOM 1557 C CA . MET A 1 181 ? -6.658 0.223 22.101 1.00 70.12 181 MET A CA 1
ATOM 1558 C C . MET A 1 181 ? -5.544 1.258 22.299 1.00 70.12 181 MET A C 1
ATOM 1560 O O . MET A 1 181 ? -5.670 2.115 23.170 1.00 70.12 181 MET A O 1
ATOM 1564 N N . GLU A 1 182 ? -4.511 1.241 21.452 1.00 69.81 182 GLU A N 1
ATOM 1565 C CA . GLU A 1 182 ? -3.465 2.271 21.431 1.00 69.81 182 GLU A CA 1
ATOM 1566 C C . GLU A 1 182 ? -4.033 3.662 21.089 1.00 69.81 182 GLU A C 1
ATOM 1568 O O . GLU A 1 182 ? -3.760 4.624 21.807 1.00 69.81 182 GLU A O 1
ATOM 1573 N N . GLU A 1 183 ? -4.890 3.791 20.061 1.00 70.56 183 GLU A N 1
ATOM 1574 C CA . GLU A 1 183 ? -5.566 5.064 19.735 1.00 70.56 183 GLU A CA 1
ATOM 1575 C C . GLU A 1 183 ? -6.392 5.601 20.923 1.00 70.56 183 GLU A C 1
ATOM 1577 O O . GLU A 1 183 ? -6.427 6.812 21.157 1.00 70.56 183 GLU A O 1
ATOM 1582 N N . GLU A 1 184 ? -7.096 4.730 21.651 1.00 73.88 184 GLU A N 1
ATOM 1583 C CA . GLU A 1 184 ? -7.890 5.113 22.825 1.00 73.88 184 GLU A CA 1
ATOM 1584 C C . GLU A 1 184 ? -7.003 5.573 23.988 1.00 73.88 184 GLU A C 1
ATOM 1586 O O . GLU A 1 184 ? -7.291 6.610 24.589 1.00 73.88 184 GLU A O 1
ATOM 1591 N N . GLN A 1 185 ? -5.897 4.873 24.252 1.00 73.19 185 GLN A N 1
ATOM 1592 C CA . GLN A 1 185 ? -4.922 5.265 25.274 1.00 73.19 185 GLN A CA 1
ATOM 1593 C C . GLN A 1 185 ? -4.275 6.616 24.953 1.00 73.19 185 GLN A C 1
ATOM 1595 O O . GLN A 1 185 ? -4.226 7.492 25.816 1.00 73.19 185 GLN A O 1
ATOM 1600 N N . VAL A 1 186 ? -3.838 6.828 23.707 1.00 72.69 186 VAL A N 1
ATOM 1601 C CA . VAL A 1 186 ? -3.249 8.107 23.275 1.00 72.69 186 VAL A CA 1
ATOM 1602 C C . VAL A 1 186 ? -4.256 9.247 23.433 1.00 72.69 186 VAL A C 1
ATOM 1604 O O . VAL A 1 186 ? -3.911 10.285 23.993 1.00 72.69 186 VAL A O 1
ATOM 1607 N N . LYS A 1 187 ? -5.521 9.053 23.034 1.00 79.94 187 LYS A N 1
ATOM 1608 C CA . LYS A 1 187 ? -6.577 10.060 23.244 1.00 79.94 187 LYS A CA 1
ATOM 1609 C C . LYS A 1 187 ? -6.794 10.369 24.722 1.00 79.94 187 LYS A C 1
ATOM 1611 O O . LYS A 1 187 ? -6.937 11.536 25.070 1.00 79.94 187 LYS A O 1
ATOM 1616 N N . GLU A 1 188 ? -6.811 9.357 25.587 1.00 77.62 188 GLU A N 1
ATOM 1617 C CA . GLU A 1 188 ? -6.964 9.562 27.031 1.00 77.62 188 GLU A CA 1
ATOM 1618 C C . GLU A 1 188 ? -5.806 10.391 27.609 1.00 77.62 188 GLU A C 1
ATOM 1620 O O . GLU A 1 188 ? -6.030 11.316 28.394 1.00 77.62 188 GLU A O 1
ATOM 1625 N N . VAL A 1 189 ? -4.573 10.112 27.180 1.00 77.88 189 VAL A N 1
ATOM 1626 C CA . VAL A 1 189 ? -3.390 10.871 27.603 1.00 77.88 189 VAL A CA 1
ATOM 1627 C C . VAL A 1 189 ? -3.421 12.301 27.059 1.00 77.88 189 VAL A C 1
ATOM 1629 O O . VAL A 1 189 ? -3.152 13.235 27.810 1.00 77.88 189 VAL A O 1
ATOM 1632 N N . MET A 1 190 ? -3.814 12.504 25.801 1.00 80.12 190 MET A N 1
ATOM 1633 C CA . MET A 1 190 ? -3.965 13.843 25.217 1.00 80.12 190 MET A CA 1
ATOM 1634 C C . MET A 1 190 ? -5.056 14.664 25.926 1.00 80.12 190 MET A C 1
ATOM 1636 O O . MET A 1 190 ? -4.888 15.866 26.123 1.00 80.12 190 MET A O 1
ATOM 1640 N N . ILE A 1 191 ? -6.148 14.029 26.369 1.00 83.62 191 ILE A N 1
ATOM 1641 C CA . ILE A 1 191 ? -7.179 14.680 27.195 1.00 83.62 191 ILE A CA 1
ATOM 1642 C C . ILE A 1 191 ? -6.596 15.094 28.552 1.00 83.62 191 ILE A C 1
ATOM 1644 O O . ILE A 1 191 ? -6.786 16.234 28.974 1.00 83.62 191 ILE A O 1
ATOM 1648 N N . LYS A 1 192 ? -5.850 14.203 29.220 1.00 84.69 192 LYS A N 1
ATOM 1649 C CA . LYS A 1 192 ? -5.161 14.517 30.485 1.00 84.69 192 LYS A CA 1
ATOM 1650 C C . LYS A 1 192 ? -4.129 15.634 30.317 1.00 84.69 192 LYS A C 1
ATOM 1652 O O . LYS A 1 192 ? -4.023 16.494 31.184 1.00 84.69 192 LYS A O 1
ATOM 1657 N N . TRP A 1 193 ? -3.407 15.667 29.197 1.00 85.56 193 TRP A N 1
ATOM 1658 C CA . TRP A 1 193 ? -2.509 16.771 28.859 1.00 85.56 193 TRP A CA 1
ATOM 1659 C C . TRP A 1 193 ? -3.272 18.094 28.787 1.00 85.56 193 TRP A C 1
ATOM 1661 O O . TRP A 1 193 ? -2.907 19.048 29.468 1.00 85.56 193 TRP A O 1
ATOM 1671 N N . ALA A 1 194 ? -4.365 18.140 28.023 1.00 87.44 194 ALA A N 1
ATOM 1672 C CA . ALA A 1 194 ? -5.178 19.346 27.903 1.00 87.44 194 ALA A CA 1
ATOM 1673 C C . ALA A 1 194 ? -5.736 19.814 29.256 1.00 87.44 194 ALA A C 1
ATOM 1675 O O . ALA A 1 194 ? -5.759 21.012 29.529 1.00 87.44 194 ALA A O 1
ATOM 1676 N N . GLN A 1 195 ? -6.120 18.877 30.128 1.00 83.94 195 GLN A N 1
ATOM 1677 C CA . GLN A 1 195 ? -6.562 19.174 31.494 1.00 83.94 195 GLN A CA 1
ATOM 1678 C C . GLN A 1 195 ? -5.438 19.740 32.373 1.00 83.94 195 GLN A C 1
ATOM 1680 O O . GLN A 1 195 ? -5.675 20.685 33.120 1.00 83.94 195 GLN A O 1
ATOM 1685 N N . ASN A 1 196 ? -4.224 19.191 32.279 1.00 88.88 196 ASN A N 1
ATOM 1686 C CA . ASN A 1 196 ? -3.097 19.592 33.124 1.00 88.88 196 ASN A CA 1
ATOM 1687 C C . ASN A 1 196 ? -2.437 20.900 32.669 1.00 88.88 196 ASN A C 1
ATOM 1689 O O . ASN A 1 196 ? -1.980 21.676 33.505 1.00 88.88 196 ASN A O 1
ATOM 1693 N N . PHE A 1 197 ? -2.366 21.139 31.358 1.00 86.88 197 PHE A N 1
ATOM 1694 C CA . PHE A 1 197 ? -1.629 22.267 30.780 1.00 86.88 197 PHE A CA 1
ATOM 1695 C C . PHE A 1 197 ? -2.531 23.380 30.230 1.00 86.88 197 PHE A C 1
ATOM 1697 O O . PHE A 1 197 ? -2.035 24.455 29.905 1.00 86.88 197 PHE A O 1
ATOM 1704 N N . GLY A 1 198 ? -3.847 23.158 30.135 1.00 87.44 198 GLY A N 1
ATOM 1705 C CA . GLY A 1 198 ? -4.818 24.164 29.690 1.00 87.44 198 GLY A CA 1
ATOM 1706 C C . GLY A 1 198 ? -4.849 24.413 28.177 1.00 87.44 198 GLY A C 1
ATOM 1707 O O . GLY A 1 198 ? -5.534 25.329 27.727 1.00 87.44 198 GLY A O 1
ATOM 1708 N N . TYR A 1 199 ? -4.132 23.616 27.380 1.00 84.62 199 TYR A N 1
ATOM 1709 C CA . TYR A 1 199 ? -4.156 23.680 25.917 1.00 84.62 199 TYR A CA 1
ATOM 1710 C C . TYR A 1 199 ? -4.028 22.289 25.287 1.00 84.62 199 TYR A C 1
ATOM 1712 O O . TYR A 1 199 ? -3.422 21.377 25.849 1.00 84.62 199 TYR A O 1
ATOM 1720 N N . ASN A 1 200 ? -4.602 22.130 24.093 1.00 85.44 200 ASN A N 1
ATOM 1721 C CA . ASN A 1 200 ? -4.548 20.877 23.345 1.00 85.44 200 ASN A CA 1
ATOM 1722 C C . ASN A 1 200 ? -3.191 20.705 22.654 1.00 85.44 200 ASN A C 1
ATOM 1724 O O . ASN A 1 200 ? -2.598 21.674 22.183 1.00 85.44 200 ASN A O 1
ATOM 1728 N N . ILE A 1 201 ? -2.743 19.457 22.529 1.00 78.88 201 ILE A N 1
ATOM 1729 C CA . ILE A 1 201 ? -1.596 19.079 21.701 1.00 78.88 201 ILE A CA 1
ATOM 1730 C C . ILE A 1 201 ? -2.087 18.334 20.459 1.00 78.88 201 ILE A C 1
ATOM 1732 O O . ILE A 1 201 ? -2.967 17.480 20.549 1.00 78.88 201 ILE A O 1
ATOM 1736 N N . GLU A 1 202 ? -1.554 18.678 19.289 1.00 78.12 202 GLU A N 1
ATOM 1737 C CA . GLU A 1 202 ? -1.851 17.970 18.040 1.00 78.12 202 GLU A CA 1
ATOM 1738 C C . GLU A 1 202 ? -1.115 16.628 17.985 1.00 78.12 202 GLU A C 1
ATOM 1740 O O . GLU A 1 202 ? 0.003 16.506 18.489 1.00 78.12 202 GLU A O 1
ATOM 1745 N N . LEU A 1 203 ? -1.721 15.626 17.339 1.00 66.62 203 LEU A N 1
ATOM 1746 C CA . LEU A 1 203 ? -1.168 14.268 17.256 1.00 66.62 203 LEU A CA 1
ATOM 1747 C C . LEU A 1 203 ? 0.239 14.252 16.637 1.00 66.62 203 LEU A C 1
ATOM 1749 O O . LEU A 1 203 ? 1.123 13.568 17.146 1.00 66.62 203 LEU A O 1
ATOM 1753 N N . ASP A 1 204 ? 0.470 15.060 15.603 1.00 63.97 204 ASP A N 1
ATOM 1754 C CA . ASP A 1 204 ? 1.765 15.155 14.920 1.00 63.97 204 ASP A CA 1
ATOM 1755 C C . ASP A 1 204 ? 2.864 15.730 15.825 1.00 63.97 204 ASP A C 1
ATOM 1757 O O . ASP A 1 204 ? 4.041 15.413 15.663 1.00 63.97 204 ASP A O 1
ATOM 1761 N N . ASN A 1 205 ? 2.501 16.579 16.790 1.00 71.19 205 ASN A N 1
ATOM 1762 C CA . ASN A 1 205 ? 3.437 17.101 17.785 1.00 71.19 205 ASN A CA 1
ATOM 1763 C C . ASN A 1 205 ? 3.609 16.130 18.956 1.00 71.19 205 ASN A C 1
ATOM 1765 O O . ASN A 1 205 ? 4.716 15.996 19.467 1.00 71.19 205 ASN A O 1
ATOM 1769 N N . TRP A 1 206 ? 2.554 15.400 19.327 1.00 72.00 206 TRP A N 1
ATOM 1770 C CA . TRP A 1 206 ? 2.618 14.318 20.309 1.00 72.00 206 TRP A CA 1
ATOM 1771 C C . TRP A 1 206 ? 3.578 13.203 19.876 1.00 72.00 206 TRP A C 1
ATOM 1773 O O . TRP A 1 206 ? 4.425 12.775 20.652 1.00 72.00 206 TRP A O 1
ATOM 1783 N N . GLN A 1 207 ? 3.500 12.777 18.614 1.00 57.72 207 GLN A N 1
ATOM 1784 C CA . GLN A 1 207 ? 4.365 11.734 18.053 1.00 57.72 207 GLN A CA 1
ATOM 1785 C C . GLN A 1 207 ? 5.851 12.119 18.007 1.00 57.72 207 GLN A C 1
ATOM 1787 O O . GLN A 1 207 ? 6.687 11.232 17.907 1.00 57.72 207 GLN A O 1
ATOM 1792 N N . LYS A 1 208 ? 6.192 13.412 18.097 1.00 68.56 208 LYS A N 1
ATOM 1793 C CA . LYS A 1 208 ? 7.585 13.891 18.177 1.00 68.56 208 LYS A CA 1
ATOM 1794 C C . LYS A 1 208 ? 8.161 13.855 19.597 1.00 68.56 208 LYS A C 1
ATOM 1796 O O . LYS A 1 208 ? 9.359 14.064 19.754 1.00 68.56 208 LYS A O 1
ATOM 1801 N N . LEU A 1 209 ? 7.313 13.683 20.616 1.00 61.22 209 LEU A N 1
ATOM 1802 C CA . LEU A 1 209 ? 7.718 13.589 22.024 1.00 61.22 209 LEU A CA 1
ATOM 1803 C C . LEU A 1 209 ? 8.030 12.146 22.460 1.00 61.22 209 LEU A C 1
ATOM 1805 O O . LEU A 1 209 ? 8.561 11.958 23.553 1.00 61.22 209 LEU A O 1
ATOM 1809 N N . LEU A 1 210 ? 7.672 11.159 21.631 1.00 44.81 210 LEU A N 1
ATOM 1810 C CA . LEU A 1 210 ? 8.001 9.735 21.774 1.00 44.81 210 LEU A CA 1
ATOM 1811 C C . LEU A 1 210 ? 9.312 9.415 21.047 1.00 44.81 210 LEU A C 1
ATOM 1813 O O . LEU A 1 210 ? 10.079 8.594 21.595 1.00 44.81 210 LEU A O 1
#